Protein AF-A0A820CYD2-F1 (afdb_monomer_lite)

Sequence (304 aa):
MTSHSLPDQYTGMTGTARAFQLLNSAGCWSDQLFDVLSLNILSQITAISPKATYYPEDLTCMVTIKWNLNSLPYSMQRFGYYLTAKKLIDLFLIIRGLLSSEVLLVALKKRYRVNYGINPNSYFNRLMAVPFRAKDIIADKTEFGRPDVALVLTQLSYYYSGLNDSQLIQCFVRLSKTESNPASTYEQWIPAEEQDGVPLSIKQWKGVNLKDYQQQTQDIFSTLRYNMLVVNYFLNHFVFPREAKQFPHKLVSSALDLSSSLRSKITTGFSGTNDTQLLFPVHIQQYDLLELQKTDAIVVNNFL

Radius of gyration: 27.73 Å; chains: 1; bounding box: 56×81×65 Å

Secondary structure (DSSP, 8-state):
----SSPPTTT---HHHHHHHHHTSGGG--SSPPPHHHHHHHHHHHHHSPEEEEESTT-TTEEEEE--TTTS-GGG--HHHHHHHHHHHHHHHHHHHHHHT-HHHHHHHSPBTTTEE----TT----S-EEEEETTEE-TT---SSHHHHHHHHHHHHHHH---HHHHHHHHHHHHHH-S-HHHHHHHHS-GGGGGGS-GGGSSGGG--TT-HHIIIIIIHHHHTT-HHHHHHHIIIIIHHHHSPPPSS-----HHHHH-TT-SS------S-GGGGGGS-TT------GGGHHHHHHHHHT--

Structure (mmCIF, N/CA/C/O backbone):
data_AF-A0A820CYD2-F1
#
_entry.id   AF-A0A820CYD2-F1
#
loop_
_atom_site.group_PDB
_atom_site.id
_atom_site.type_symbol
_atom_site.label_atom_id
_atom_site.label_alt_id
_atom_site.label_comp_id
_atom_site.label_asym_id
_atom_site.label_entity_id
_atom_site.label_seq_id
_ato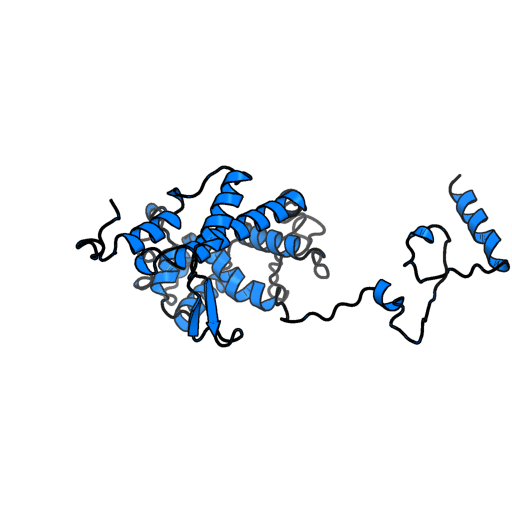m_site.pdbx_PDB_ins_code
_atom_site.Cartn_x
_atom_site.Cartn_y
_atom_site.Cartn_z
_atom_site.occupancy
_atom_site.B_iso_or_equiv
_atom_site.auth_seq_id
_atom_site.auth_comp_id
_atom_site.auth_asym_id
_atom_site.auth_atom_id
_atom_site.pdbx_PDB_model_num
ATOM 1 N N . MET A 1 1 ? -1.443 34.510 -3.935 1.00 48.31 1 MET A N 1
ATOM 2 C CA . MET A 1 1 ? -1.810 34.277 -2.518 1.00 48.31 1 MET A CA 1
ATOM 3 C C . MET A 1 1 ? -0.774 33.472 -1.709 1.00 48.31 1 MET A C 1
ATOM 5 O O . MET A 1 1 ? -1.086 33.085 -0.596 1.00 48.31 1 MET A O 1
ATOM 9 N N . THR A 1 2 ? 0.471 33.255 -2.161 1.00 54.78 2 THR A N 1
ATOM 10 C CA . THR A 1 2 ? 1.461 32.456 -1.388 1.00 54.78 2 THR A CA 1
ATOM 11 C C . THR A 1 2 ? 2.905 32.974 -1.497 1.00 54.78 2 THR A C 1
ATOM 13 O O . THR A 1 2 ? 3.855 32.223 -1.308 1.00 54.78 2 THR A O 1
ATOM 16 N N . SER A 1 3 ? 3.110 34.258 -1.805 1.00 55.25 3 SER A N 1
ATOM 17 C CA . SER A 1 3 ? 4.453 34.831 -2.008 1.00 55.25 3 SER A CA 1
ATOM 18 C C . SER A 1 3 ? 5.072 35.462 -0.757 1.00 55.25 3 SER A C 1
ATOM 20 O O . SER A 1 3 ? 6.204 35.940 -0.826 1.00 55.25 3 SER A O 1
ATOM 22 N N . HIS A 1 4 ? 4.371 35.490 0.382 1.00 62.47 4 HIS A N 1
ATOM 23 C CA . HIS A 1 4 ? 4.893 36.161 1.569 1.00 62.47 4 HIS A CA 1
ATOM 24 C C . HIS A 1 4 ? 5.909 35.279 2.313 1.00 62.47 4 HIS A C 1
ATOM 26 O O . HIS A 1 4 ? 5.672 34.093 2.562 1.00 62.47 4 HIS A O 1
ATOM 32 N N . SER A 1 5 ? 7.069 35.863 2.620 1.00 68.38 5 SER A N 1
ATOM 33 C CA . SER A 1 5 ? 8.181 35.212 3.319 1.00 68.38 5 SER A CA 1
ATOM 34 C C . SER A 1 5 ? 7.902 34.997 4.805 1.00 68.38 5 SER A C 1
ATOM 36 O O . SER A 1 5 ? 8.464 34.077 5.397 1.00 68.38 5 SER A O 1
ATOM 38 N N . LEU A 1 6 ? 7.030 35.819 5.394 1.00 77.38 6 LEU A N 1
ATOM 39 C CA . LEU A 1 6 ? 6.612 35.690 6.783 1.00 77.38 6 LEU A CA 1
ATOM 40 C C . LEU A 1 6 ? 5.483 34.657 6.926 1.00 77.38 6 LEU A C 1
ATOM 42 O O . LEU A 1 6 ? 4.673 34.511 6.004 1.00 77.38 6 LEU A O 1
ATOM 46 N N . PRO A 1 7 ? 5.426 33.934 8.059 1.00 78.62 7 PRO A N 1
ATOM 47 C CA . PRO A 1 7 ? 4.287 33.092 8.388 1.00 78.62 7 PRO A CA 1
ATOM 48 C C . PRO A 1 7 ? 2.997 33.911 8.432 1.00 78.62 7 PRO A C 1
ATOM 50 O O . PRO A 1 7 ? 2.955 34.984 9.034 1.00 78.62 7 PRO A O 1
ATOM 53 N N . ASP A 1 8 ? 1.950 33.396 7.802 1.00 81.06 8 ASP A N 1
ATOM 54 C CA . ASP A 1 8 ? 0.608 33.951 7.913 1.00 81.06 8 ASP A CA 1
ATOM 55 C C . ASP A 1 8 ? 0.113 33.869 9.371 1.00 81.06 8 ASP A C 1
ATOM 57 O O . ASP A 1 8 ? 0.322 32.862 10.049 1.00 81.06 8 ASP A O 1
ATOM 61 N N . GLN A 1 9 ? -0.527 34.935 9.863 1.00 81.81 9 GLN A N 1
ATOM 62 C CA . GLN A 1 9 ? -0.886 35.071 11.282 1.00 81.81 9 GLN A CA 1
ATOM 63 C C . GLN A 1 9 ? -1.933 34.052 11.749 1.00 81.81 9 GLN A C 1
ATOM 65 O O . GLN A 1 9 ? -1.964 33.717 12.930 1.00 81.81 9 GLN A O 1
ATOM 70 N N . TYR A 1 10 ? -2.775 33.554 10.842 1.00 79.88 10 TYR A N 1
ATOM 71 C CA . TYR A 1 10 ? -3.865 32.640 11.180 1.00 79.88 10 TYR A CA 1
ATOM 72 C C . TYR A 1 10 ? -3.464 31.174 11.028 1.00 79.88 10 TYR A C 1
ATOM 74 O O . TYR A 1 10 ? -3.878 30.330 11.818 1.00 79.88 10 TYR A O 1
ATOM 82 N N . THR A 1 11 ? -2.655 30.860 10.017 1.00 77.69 11 THR A N 1
ATOM 83 C CA . THR A 1 11 ? -2.233 29.485 9.712 1.00 77.69 11 THR A CA 1
ATOM 84 C C . THR A 1 11 ? -0.862 29.132 10.282 1.00 77.69 11 THR A C 1
ATOM 86 O O . THR A 1 11 ? -0.524 27.954 10.367 1.00 77.69 11 THR A O 1
ATOM 89 N N . GLY A 1 12 ? -0.039 30.123 10.640 1.00 80.25 12 GLY A N 1
ATOM 90 C CA . GLY A 1 12 ? 1.349 29.922 11.067 1.00 80.25 12 GLY A CA 1
ATOM 91 C C . GLY A 1 12 ? 2.271 29.404 9.956 1.00 80.25 12 GLY A C 1
ATOM 92 O O . GLY A 1 12 ? 3.418 29.042 10.220 1.00 80.25 12 GLY A O 1
ATOM 93 N N . MET A 1 13 ? 1.798 29.351 8.708 1.00 77.06 13 MET A N 1
ATOM 94 C CA . MET A 1 13 ? 2.538 28.798 7.576 1.00 77.06 13 MET A CA 1
ATOM 95 C C . MET A 1 13 ? 3.149 29.908 6.726 1.00 77.06 13 MET A C 1
ATOM 97 O O . MET A 1 13 ? 2.505 30.910 6.427 1.00 77.06 13 MET A O 1
ATOM 101 N N . THR A 1 14 ? 4.385 29.713 6.266 1.00 83.38 14 THR A N 1
ATOM 102 C CA . THR A 1 14 ? 4.966 30.584 5.234 1.00 83.38 14 THR A CA 1
ATOM 103 C C . THR A 1 14 ? 4.310 30.317 3.881 1.00 83.38 14 THR A C 1
ATOM 105 O O . THR A 1 14 ? 3.792 29.223 3.628 1.00 83.38 14 THR A O 1
ATOM 108 N N . GLY A 1 15 ? 4.411 31.272 2.954 1.00 79.19 15 GLY A N 1
ATOM 109 C CA . GLY A 1 15 ? 3.923 31.082 1.588 1.00 79.19 15 GLY A CA 1
ATOM 110 C C . GLY A 1 15 ? 4.520 29.848 0.895 1.00 79.19 15 GLY A C 1
ATOM 111 O O . GLY A 1 15 ? 3.817 29.117 0.199 1.00 79.19 15 GLY A O 1
ATOM 112 N N . THR A 1 16 ? 5.793 29.539 1.174 1.00 79.06 16 THR A N 1
ATOM 113 C CA . THR A 1 16 ? 6.457 28.320 0.679 1.00 79.06 16 THR A CA 1
ATOM 114 C C . THR A 1 16 ? 5.870 27.050 1.298 1.00 79.06 16 THR A C 1
ATOM 116 O O . THR A 1 16 ? 5.598 26.094 0.575 1.00 79.06 16 THR A O 1
ATOM 119 N N . ALA A 1 17 ? 5.646 27.027 2.616 1.00 76.94 17 ALA A N 1
ATOM 120 C CA . ALA A 1 17 ? 5.042 25.873 3.284 1.00 76.94 17 ALA A CA 1
ATOM 121 C C . ALA A 1 17 ? 3.629 25.601 2.746 1.00 76.94 17 ALA A C 1
ATOM 123 O O . ALA A 1 17 ? 3.292 24.460 2.432 1.00 76.94 17 ALA A O 1
ATOM 124 N N . ARG A 1 18 ? 2.831 26.660 2.554 1.00 81.62 18 ARG A N 1
ATOM 125 C CA . ARG A 1 18 ? 1.490 26.550 1.974 1.00 81.62 18 ARG A CA 1
ATOM 126 C C . ARG A 1 18 ? 1.526 26.075 0.520 1.00 81.62 18 ARG A C 1
ATOM 128 O O . ARG A 1 18 ? 0.703 25.249 0.140 1.00 81.62 18 ARG A O 1
ATOM 135 N N . ALA A 1 19 ? 2.489 26.537 -0.279 1.00 83.19 19 ALA A N 1
ATOM 136 C CA . ALA A 1 19 ? 2.665 26.071 -1.654 1.00 83.19 19 ALA A CA 1
ATOM 137 C C . ALA A 1 19 ? 2.968 24.565 -1.718 1.00 83.19 19 ALA A C 1
ATOM 139 O O . ALA A 1 19 ? 2.331 23.853 -2.488 1.00 83.19 19 ALA A O 1
ATOM 140 N N . PHE A 1 20 ? 3.873 24.053 -0.876 1.00 83.19 20 PHE A N 1
ATOM 141 C CA . PHE A 1 20 ? 4.140 22.611 -0.817 1.00 83.19 20 PHE A CA 1
ATOM 142 C C . PHE A 1 20 ? 2.951 21.807 -0.293 1.00 83.19 20 PHE A C 1
ATOM 144 O O . PHE A 1 20 ? 2.715 20.703 -0.776 1.00 83.19 20 PHE A O 1
ATOM 151 N N . GLN A 1 21 ? 2.186 22.339 0.659 1.00 81.12 21 GLN A N 1
ATOM 152 C CA . GLN A 1 21 ? 0.959 21.687 1.113 1.00 81.12 21 GLN A CA 1
ATOM 153 C C . GLN A 1 21 ? -0.051 21.538 -0.033 1.00 81.12 21 GLN A C 1
ATOM 155 O O . GLN A 1 21 ? -0.597 20.458 -0.220 1.00 81.12 21 GLN A O 1
ATOM 160 N N . LEU A 1 22 ? -0.253 22.596 -0.825 1.00 82.12 22 LEU A N 1
ATOM 161 C CA . LEU A 1 22 ? -1.143 22.572 -1.988 1.00 82.12 22 LEU A CA 1
ATOM 162 C C . LEU A 1 22 ? -0.632 21.620 -3.076 1.00 82.12 22 LEU A C 1
ATOM 164 O O . LEU A 1 22 ? -1.396 20.789 -3.550 1.00 82.12 22 LEU A O 1
ATOM 168 N N . LEU A 1 23 ? 0.661 21.666 -3.411 1.00 82.19 23 LEU A N 1
ATOM 169 C CA . LEU A 1 23 ? 1.260 20.772 -4.412 1.00 82.19 23 LEU A CA 1
ATOM 170 C C . LEU A 1 23 ? 1.130 19.286 -4.051 1.00 82.19 23 LEU A C 1
ATOM 172 O O . LEU A 1 23 ? 1.049 18.449 -4.942 1.00 82.19 23 LEU A O 1
ATOM 176 N N . ASN A 1 24 ? 1.124 18.953 -2.759 1.00 77.38 24 ASN A N 1
ATOM 177 C CA . ASN A 1 24 ? 0.914 17.581 -2.292 1.00 77.38 24 ASN A CA 1
ATOM 178 C C . ASN A 1 24 ? -0.568 17.252 -2.039 1.00 77.38 24 ASN A C 1
ATOM 180 O O . ASN A 1 24 ? -0.871 16.123 -1.663 1.00 77.38 24 ASN A O 1
ATOM 184 N N . SER A 1 25 ? -1.484 18.206 -2.222 1.00 81.25 25 SER A N 1
ATOM 185 C CA . SER A 1 25 ? -2.920 17.978 -2.060 1.00 81.25 25 SER A CA 1
ATOM 186 C C . SER A 1 25 ? -3.524 17.321 -3.299 1.00 81.25 25 SER A C 1
ATOM 188 O O . SER A 1 25 ? -3.035 17.516 -4.415 1.00 81.25 25 SER A O 1
ATOM 190 N N . ALA A 1 26 ? -4.631 16.600 -3.110 1.00 73.19 26 ALA A N 1
ATOM 191 C CA . ALA A 1 26 ? -5.358 15.948 -4.198 1.00 73.19 26 ALA A CA 1
ATOM 192 C C . ALA A 1 26 ? -5.831 16.937 -5.282 1.00 73.19 26 ALA A C 1
ATOM 194 O O . ALA A 1 26 ? -5.888 16.580 -6.451 1.00 73.19 26 ALA A O 1
ATOM 195 N N . GLY A 1 27 ? -6.083 18.206 -4.934 1.00 74.12 27 GLY A N 1
ATOM 196 C CA . GLY A 1 27 ? -6.530 19.229 -5.888 1.00 74.12 27 GLY A CA 1
ATOM 197 C C . GLY A 1 27 ? -5.492 19.634 -6.943 1.00 74.12 27 GLY A C 1
ATOM 198 O O . GLY A 1 27 ? -5.844 20.286 -7.921 1.00 74.12 27 GLY A O 1
ATOM 199 N N . CYS A 1 28 ? -4.218 19.270 -6.763 1.00 73.88 28 CYS A N 1
ATOM 200 C CA . CYS A 1 28 ? -3.173 19.473 -7.772 1.00 73.88 28 CYS A CA 1
ATOM 201 C C . CYS A 1 28 ? -2.903 18.223 -8.621 1.00 73.88 28 CYS A C 1
ATOM 203 O O . CYS A 1 28 ? -2.015 18.252 -9.474 1.00 73.88 28 CYS A O 1
ATOM 205 N N . TRP A 1 29 ? -3.617 17.124 -8.375 1.00 72.12 29 TRP A N 1
ATOM 206 C CA . TRP A 1 29 ? -3.435 15.887 -9.120 1.00 72.12 29 TRP A CA 1
ATOM 207 C C . TRP A 1 29 ? -4.297 15.933 -10.381 1.00 72.12 29 TRP A C 1
ATOM 209 O O . TRP A 1 29 ? -5.437 16.388 -10.357 1.00 72.12 29 TRP A O 1
ATOM 219 N N . SER A 1 30 ? -3.711 15.514 -11.500 1.00 69.94 30 SER A N 1
ATOM 220 C CA . SER A 1 30 ? -4.403 15.432 -12.783 1.00 69.94 30 SER A CA 1
ATOM 221 C C . SER A 1 30 ? -5.041 14.057 -12.933 1.00 69.94 30 SER A C 1
ATOM 223 O O . SER A 1 30 ? -4.385 13.047 -12.675 1.00 69.94 30 SER A O 1
ATOM 225 N N . ASP A 1 31 ? -6.270 14.017 -13.443 1.00 69.12 31 ASP A N 1
ATOM 226 C CA . ASP A 1 31 ? -6.942 12.773 -13.842 1.00 69.12 31 ASP A CA 1
ATOM 227 C C . ASP A 1 31 ? -6.381 12.195 -15.158 1.00 69.12 31 ASP A C 1
ATOM 229 O O . ASP A 1 31 ? -6.760 11.104 -15.588 1.00 69.12 31 ASP A O 1
ATOM 233 N N . GLN A 1 32 ? -5.475 12.921 -15.823 1.00 71.81 32 GLN A N 1
ATOM 234 C CA . GLN A 1 32 ? -4.841 12.512 -17.075 1.00 71.81 32 GLN A CA 1
ATOM 235 C C . GLN A 1 32 ? -3.400 12.043 -16.862 1.00 71.81 32 GLN A C 1
ATOM 237 O O . GLN A 1 32 ? -2.646 12.604 -16.065 1.00 71.81 32 GLN A O 1
ATOM 242 N N . LEU A 1 33 ? -3.000 11.035 -17.642 1.00 69.75 33 LEU A N 1
ATOM 243 C CA . LEU A 1 33 ? -1.617 10.561 -17.702 1.00 69.75 33 LEU A CA 1
ATOM 244 C C . LEU A 1 33 ? -0.679 11.690 -18.151 1.00 69.75 33 LEU A C 1
ATOM 246 O O . LEU A 1 33 ? -1.009 12.447 -19.063 1.00 69.75 33 LEU A O 1
ATOM 250 N N . PHE A 1 34 ? 0.512 11.766 -17.550 1.00 80.56 34 PHE A N 1
ATOM 251 C CA . PHE A 1 34 ? 1.527 12.728 -17.971 1.00 80.56 34 PHE A CA 1
ATOM 252 C C . PHE A 1 34 ? 1.981 12.449 -19.404 1.00 80.56 34 PHE A C 1
ATOM 254 O O . PHE A 1 34 ? 2.417 11.344 -19.738 1.00 80.56 34 PHE A O 1
ATOM 261 N N . ASP A 1 35 ? 1.906 13.477 -20.240 1.00 85.00 35 ASP A N 1
ATOM 262 C CA . ASP A 1 35 ? 2.448 13.457 -21.586 1.00 85.00 35 ASP A CA 1
ATOM 263 C C . ASP A 1 35 ? 3.974 13.660 -21.577 1.00 85.00 35 ASP A C 1
ATOM 265 O O . ASP A 1 35 ? 4.604 13.941 -20.550 1.00 85.00 35 ASP A O 1
ATOM 269 N N . VAL A 1 36 ? 4.594 13.505 -22.749 1.00 87.06 36 VAL A N 1
ATOM 270 C CA . VAL A 1 36 ? 6.050 13.650 -22.905 1.00 87.06 36 VAL A CA 1
ATOM 271 C C . VAL A 1 36 ? 6.518 15.040 -22.463 1.00 87.06 36 VAL A C 1
ATOM 273 O O . VAL A 1 36 ? 7.586 15.160 -21.861 1.00 87.06 36 VAL A O 1
ATOM 276 N N . LEU A 1 37 ? 5.717 16.080 -22.716 1.00 90.94 37 LEU A N 1
ATOM 277 C CA . LEU A 1 37 ? 6.025 17.439 -22.287 1.00 90.94 37 LEU A CA 1
ATOM 278 C C . LEU A 1 37 ? 6.040 17.548 -20.759 1.00 90.94 37 LEU A C 1
ATOM 280 O O . LEU A 1 37 ? 7.022 18.040 -20.207 1.00 90.94 37 LEU A O 1
ATOM 284 N N . SER A 1 38 ? 5.013 17.042 -20.073 1.00 88.56 38 SER A N 1
ATOM 285 C CA . SER A 1 38 ? 4.943 17.055 -18.607 1.00 88.56 38 SER A CA 1
ATOM 286 C C . SER A 1 38 ? 6.122 16.321 -17.972 1.00 88.56 38 SER A C 1
ATOM 288 O O . SER A 1 38 ? 6.748 16.834 -17.043 1.00 88.56 38 SER A O 1
ATOM 290 N N . LEU A 1 39 ? 6.488 15.151 -18.504 1.00 87.31 39 LEU A N 1
ATOM 291 C CA . LEU A 1 39 ? 7.650 14.396 -18.025 1.00 87.31 39 LEU A CA 1
ATOM 292 C C . LEU A 1 39 ? 8.966 15.147 -18.261 1.00 87.31 39 LEU A C 1
ATOM 294 O O . LEU A 1 39 ? 9.850 15.116 -17.401 1.00 87.31 39 LEU A O 1
ATOM 298 N N . ASN A 1 40 ? 9.100 15.850 -19.389 1.00 91.38 40 ASN A N 1
ATOM 299 C CA . ASN A 1 40 ? 10.264 16.688 -19.672 1.00 91.38 40 ASN A CA 1
ATOM 300 C C . ASN A 1 40 ? 10.336 17.870 -18.692 1.00 91.38 40 ASN A C 1
ATOM 302 O O . ASN A 1 40 ? 11.380 18.097 -18.088 1.00 91.38 40 ASN A O 1
ATOM 306 N N . ILE A 1 41 ? 9.216 18.551 -18.440 1.00 90.75 41 ILE A N 1
ATOM 307 C CA . ILE A 1 41 ? 9.133 19.637 -17.454 1.00 90.75 41 ILE A CA 1
ATOM 308 C C . ILE A 1 41 ? 9.513 19.133 -16.058 1.00 90.75 41 ILE A C 1
ATOM 310 O O . ILE A 1 41 ? 10.360 19.738 -15.402 1.00 90.75 41 ILE A O 1
ATOM 314 N N . LEU A 1 42 ? 8.956 18.004 -15.608 1.00 90.38 42 LEU A N 1
ATOM 315 C CA . LEU A 1 42 ? 9.316 17.407 -14.318 1.00 90.38 42 LEU A CA 1
ATOM 316 C C . LEU A 1 42 ? 10.807 17.056 -14.266 1.00 90.38 42 LEU A C 1
ATOM 318 O O . LEU A 1 42 ? 11.476 17.357 -13.279 1.00 90.38 42 LEU A O 1
ATOM 322 N N . SER A 1 43 ? 11.357 16.502 -15.348 1.00 90.12 43 SER A N 1
ATOM 323 C CA . SER A 1 43 ? 12.785 16.191 -15.455 1.00 90.12 43 SER A CA 1
ATOM 324 C C . SER A 1 43 ? 13.649 17.454 -15.363 1.00 90.12 43 SER A C 1
ATOM 326 O O . SER A 1 43 ? 14.618 17.481 -14.604 1.00 90.12 43 SER A O 1
ATOM 328 N N . GLN A 1 44 ? 13.266 18.540 -16.037 1.00 90.25 44 GLN A N 1
ATOM 329 C CA . GLN A 1 44 ? 13.948 19.833 -15.937 1.00 90.25 44 GLN A CA 1
ATOM 330 C C . GLN A 1 44 ? 13.876 20.402 -14.515 1.00 90.25 44 GLN A C 1
ATOM 332 O O . GLN A 1 44 ? 14.905 20.810 -13.975 1.00 90.25 44 GLN A O 1
ATOM 337 N N . ILE A 1 45 ? 12.706 20.344 -13.864 1.00 89.38 45 ILE A N 1
ATOM 338 C CA . ILE A 1 45 ? 12.526 20.757 -12.463 1.00 89.38 45 ILE A CA 1
ATOM 339 C C . ILE A 1 45 ? 13.453 19.954 -11.544 1.00 89.38 45 ILE A C 1
ATOM 341 O O . ILE A 1 45 ? 14.119 20.539 -10.686 1.00 89.38 45 ILE A O 1
ATOM 345 N N . THR A 1 46 ? 13.558 18.633 -11.728 1.00 88.69 46 THR A N 1
ATOM 346 C CA . THR A 1 46 ? 14.483 17.809 -10.929 1.00 88.69 46 THR A CA 1
ATOM 347 C C . THR A 1 46 ? 15.954 18.149 -11.178 1.00 88.69 46 THR A C 1
ATOM 349 O O . THR A 1 46 ? 16.759 18.022 -10.257 1.00 88.69 46 THR A O 1
ATOM 352 N N . ALA A 1 47 ? 16.317 18.594 -12.386 1.00 88.38 47 ALA A N 1
ATOM 353 C CA . ALA A 1 47 ? 17.693 18.932 -12.748 1.00 88.38 47 ALA A CA 1
ATOM 354 C C . ALA A 1 47 ? 18.157 20.273 -12.150 1.00 88.38 47 ALA A C 1
ATOM 356 O O . ALA A 1 47 ? 19.307 20.390 -11.718 1.00 88.38 47 ALA A O 1
ATOM 357 N N . ILE A 1 48 ? 17.269 21.272 -12.095 1.00 88.94 48 ILE A N 1
ATOM 358 C CA . ILE A 1 48 ? 17.569 22.598 -11.522 1.00 88.94 48 ILE A CA 1
ATOM 359 C C . ILE A 1 48 ? 17.406 22.646 -9.996 1.00 88.94 48 ILE A C 1
ATOM 361 O O . ILE A 1 48 ? 17.938 23.542 -9.345 1.00 88.94 48 ILE A O 1
ATOM 365 N N . SER A 1 49 ? 16.672 21.695 -9.412 1.00 89.88 49 SER A N 1
ATOM 366 C CA . SER A 1 49 ? 16.429 21.645 -7.968 1.00 89.88 49 SER A CA 1
ATOM 367 C C . SER A 1 49 ? 17.609 21.019 -7.207 1.00 89.88 49 SER A C 1
ATOM 369 O O . SER A 1 49 ? 18.207 20.052 -7.688 1.00 89.88 49 SER A O 1
ATOM 371 N N . PRO A 1 50 ? 17.926 21.496 -5.987 1.00 89.81 50 PRO A N 1
ATOM 372 C CA . PRO A 1 50 ? 18.908 20.849 -5.127 1.00 89.81 50 PRO A CA 1
ATOM 373 C C . PRO A 1 50 ? 18.529 19.405 -4.822 1.00 89.81 50 PRO A C 1
ATOM 375 O O . PRO A 1 50 ? 17.361 19.100 -4.564 1.00 89.81 50 PRO A O 1
ATOM 378 N N . LYS A 1 51 ? 19.531 18.529 -4.766 1.00 87.31 51 LYS A N 1
ATOM 379 C CA . LYS A 1 51 ? 19.340 17.117 -4.425 1.00 87.31 51 LYS A CA 1
ATOM 380 C C . LYS A 1 51 ? 19.613 16.906 -2.943 1.00 87.31 51 LYS A C 1
ATOM 382 O O . LYS A 1 51 ? 20.671 17.299 -2.458 1.00 87.31 51 LYS A O 1
ATOM 387 N N . ALA A 1 52 ? 18.667 16.287 -2.245 1.00 83.25 52 ALA A N 1
ATOM 388 C CA . ALA A 1 52 ? 18.844 15.855 -0.865 1.00 83.25 52 ALA A CA 1
ATOM 389 C C . ALA A 1 52 ? 19.269 14.380 -0.841 1.00 83.25 52 ALA A C 1
ATOM 391 O O . ALA A 1 52 ? 18.580 13.531 -1.411 1.00 83.25 52 ALA A O 1
ATOM 392 N N . THR A 1 53 ? 20.394 14.093 -0.196 1.00 83.12 53 THR A N 1
ATOM 393 C CA . THR A 1 53 ? 20.901 12.740 0.081 1.00 83.12 53 THR A CA 1
ATOM 394 C C . THR A 1 53 ? 21.149 12.588 1.578 1.00 83.12 53 THR A C 1
ATOM 396 O O . THR A 1 53 ? 21.264 13.589 2.284 1.00 83.12 53 THR A O 1
ATOM 399 N N . TYR A 1 54 ? 21.218 11.357 2.078 1.00 81.62 54 TYR A N 1
ATOM 400 C CA . TYR A 1 54 ? 21.587 11.095 3.470 1.00 81.62 54 TYR A CA 1
ATOM 401 C C . TYR A 1 54 ? 23.087 10.807 3.595 1.00 81.62 54 TYR A C 1
ATOM 403 O O . TYR A 1 54 ? 23.696 10.313 2.647 1.00 81.62 54 TYR A O 1
ATOM 411 N N . TYR A 1 55 ? 23.677 11.144 4.744 1.00 72.94 55 TYR A N 1
ATOM 412 C CA . TYR A 1 55 ? 25.055 10.807 5.092 1.00 72.94 55 TYR A CA 1
ATOM 413 C C . TYR A 1 55 ? 25.133 10.146 6.482 1.00 72.94 55 TYR A C 1
ATOM 415 O O . TYR A 1 55 ? 24.597 10.715 7.438 1.00 72.94 55 TYR A O 1
ATOM 423 N N . PRO A 1 56 ? 25.891 9.041 6.629 1.00 79.88 56 PRO A N 1
ATOM 424 C CA . PRO A 1 56 ? 26.352 8.175 5.536 1.00 79.88 56 PRO A CA 1
ATOM 425 C C . PRO A 1 56 ? 25.144 7.585 4.785 1.00 79.88 56 PRO A C 1
ATOM 427 O O . PRO A 1 56 ? 24.049 7.560 5.333 1.00 79.88 56 PRO A O 1
ATOM 430 N N . GLU A 1 57 ? 25.303 7.160 3.528 1.00 72.38 57 GLU A N 1
ATOM 431 C CA . GLU A 1 57 ? 24.158 6.772 2.671 1.00 72.38 57 GLU A CA 1
ATOM 432 C C . GLU A 1 57 ? 23.259 5.695 3.308 1.00 72.38 57 GLU A C 1
ATOM 434 O O . GLU A 1 57 ? 22.041 5.713 3.124 1.00 72.38 57 GLU A O 1
ATOM 439 N N . ASP A 1 58 ? 23.852 4.830 4.132 1.00 75.00 58 ASP A N 1
ATOM 440 C CA . ASP A 1 58 ? 23.188 3.719 4.816 1.00 75.00 58 ASP A CA 1
ATOM 441 C C . ASP A 1 58 ? 22.437 4.136 6.095 1.00 75.00 58 ASP A C 1
ATOM 443 O O . ASP A 1 58 ? 21.663 3.354 6.650 1.00 75.00 58 ASP A O 1
ATOM 447 N N . LEU A 1 59 ? 22.664 5.358 6.591 1.00 67.94 59 LEU A N 1
ATOM 448 C CA . LEU A 1 59 ? 22.063 5.883 7.815 1.00 67.94 59 LEU A CA 1
ATOM 449 C C . LEU A 1 59 ? 21.348 7.204 7.520 1.00 67.94 59 LEU A C 1
ATOM 451 O O . LEU A 1 59 ? 21.950 8.223 7.196 1.00 67.94 59 LEU A O 1
ATOM 455 N N . THR A 1 60 ? 20.033 7.232 7.725 1.00 74.06 60 THR A N 1
ATOM 456 C CA . THR A 1 60 ? 19.197 8.428 7.529 1.00 74.06 60 THR A CA 1
ATOM 457 C C . THR A 1 60 ? 19.355 9.466 8.653 1.00 74.06 60 THR A C 1
ATOM 459 O O . THR A 1 60 ? 18.384 10.113 9.042 1.00 74.06 60 THR A O 1
ATOM 462 N N . CYS A 1 61 ? 20.549 9.599 9.236 1.00 75.38 61 CYS A N 1
ATOM 463 C CA . CYS A 1 61 ? 20.795 10.429 10.416 1.00 75.38 61 CYS A CA 1
ATOM 464 C C . CYS A 1 61 ? 21.160 11.883 10.081 1.00 75.38 61 CYS A C 1
ATOM 466 O O . CYS A 1 61 ? 20.926 12.762 10.909 1.00 75.38 61 CYS A O 1
ATOM 468 N N . MET A 1 62 ? 21.669 12.167 8.877 1.00 82.31 62 MET A N 1
ATOM 469 C CA . MET A 1 62 ? 21.991 13.529 8.438 1.00 82.31 62 MET A CA 1
ATOM 470 C C . MET A 1 62 ? 21.619 13.746 6.971 1.00 82.31 62 MET A C 1
ATOM 472 O O . MET A 1 62 ? 21.939 12.917 6.127 1.00 82.31 62 MET A O 1
ATOM 476 N N . VAL A 1 63 ? 20.964 14.869 6.652 1.00 83.31 63 VAL A N 1
ATOM 477 C CA . VAL A 1 63 ? 20.621 15.252 5.270 1.00 83.31 63 VAL A CA 1
ATOM 478 C C . VAL A 1 63 ? 21.687 16.189 4.712 1.00 83.31 63 VAL A C 1
ATOM 480 O O . VAL A 1 63 ? 21.943 17.257 5.264 1.00 83.31 63 VAL A O 1
ATOM 483 N N . THR A 1 64 ? 22.268 15.826 3.575 1.00 84.88 64 THR A N 1
ATOM 484 C CA . THR A 1 64 ? 23.157 16.671 2.779 1.00 84.88 64 THR A CA 1
ATOM 485 C C . THR A 1 64 ? 22.401 17.205 1.568 1.00 84.88 64 THR A C 1
ATOM 487 O O . THR A 1 64 ? 21.860 16.444 0.768 1.00 84.88 64 THR A O 1
ATOM 490 N N . ILE A 1 65 ? 22.360 18.531 1.419 1.00 86.50 65 ILE A N 1
ATOM 491 C CA . ILE A 1 65 ? 21.729 19.191 0.272 1.00 86.50 65 ILE A CA 1
ATOM 492 C C . ILE A 1 65 ? 22.820 19.641 -0.694 1.00 86.50 65 ILE A C 1
ATOM 494 O O . ILE A 1 65 ? 23.613 20.532 -0.384 1.00 86.50 65 ILE A O 1
ATOM 498 N N . LYS A 1 66 ? 22.837 19.047 -1.886 1.00 87.19 66 LYS A N 1
ATOM 499 C CA . LYS A 1 66 ? 23.722 19.445 -2.980 1.00 87.19 66 LYS A CA 1
ATOM 500 C C . LYS A 1 66 ? 23.016 20.473 -3.861 1.00 87.19 66 LYS A C 1
ATOM 502 O O . LYS A 1 66 ? 22.108 20.131 -4.621 1.00 87.19 66 LYS A O 1
ATOM 507 N N . TRP A 1 67 ? 23.441 21.727 -3.740 1.00 85.56 67 TRP A N 1
ATOM 508 C CA . TRP A 1 67 ? 22.934 22.857 -4.521 1.00 85.56 67 TRP A CA 1
ATOM 509 C C . TRP A 1 67 ? 23.443 22.812 -5.960 1.00 85.56 67 TRP A C 1
ATOM 511 O O . TRP A 1 67 ? 24.573 22.391 -6.218 1.00 85.56 67 TRP A O 1
ATOM 521 N N . ASN A 1 68 ? 22.614 23.260 -6.902 1.00 83.75 68 ASN A N 1
ATOM 522 C CA . ASN A 1 68 ? 23.021 23.399 -8.291 1.00 83.75 68 ASN A CA 1
ATOM 523 C C . ASN A 1 68 ? 23.666 24.780 -8.480 1.00 83.75 68 ASN A C 1
ATOM 525 O O . ASN A 1 68 ? 22.978 25.798 -8.475 1.00 83.75 68 ASN A O 1
ATOM 529 N N . LEU A 1 69 ? 24.991 24.818 -8.618 1.00 80.25 69 LEU A N 1
ATOM 530 C CA . LEU A 1 69 ? 25.755 26.069 -8.701 1.00 80.25 69 LEU A CA 1
ATOM 531 C C . LEU A 1 69 ? 25.641 26.772 -10.065 1.00 80.25 69 LEU A C 1
ATOM 533 O O . LEU A 1 69 ? 25.985 27.943 -10.170 1.00 80.25 69 LEU A O 1
ATOM 537 N N . ASN A 1 70 ? 25.144 26.081 -11.095 1.00 78.94 70 ASN A N 1
ATOM 538 C CA . ASN A 1 70 ? 25.244 26.528 -12.488 1.00 78.94 70 ASN A CA 1
ATOM 539 C C . ASN A 1 70 ? 23.926 27.067 -13.066 1.00 78.94 70 ASN A C 1
ATOM 541 O O . ASN A 1 70 ? 23.885 27.412 -14.242 1.00 78.94 70 ASN A O 1
ATOM 545 N N . SER A 1 71 ? 22.839 27.088 -12.289 1.00 71.38 71 SER A N 1
ATOM 546 C CA . SER A 1 71 ? 21.492 27.377 -12.814 1.00 71.38 71 SER A CA 1
ATOM 547 C C . SER A 1 71 ? 20.798 28.551 -12.130 1.00 71.38 71 SER A C 1
ATOM 549 O O . SER A 1 71 ? 20.362 29.473 -12.813 1.00 71.38 71 SER A O 1
ATOM 551 N N . LEU A 1 72 ? 20.671 28.532 -10.799 1.00 80.19 72 LEU A N 1
ATOM 552 C CA . LEU A 1 72 ? 19.838 29.482 -10.054 1.00 80.19 72 LEU A CA 1
ATOM 553 C C . LEU A 1 72 ? 20.508 29.945 -8.750 1.00 80.19 72 LEU A C 1
ATOM 555 O O . LEU A 1 72 ? 21.255 29.180 -8.143 1.00 80.19 72 LEU A O 1
ATOM 559 N N . PRO A 1 73 ? 20.194 31.147 -8.236 1.00 83.44 73 PRO A N 1
ATOM 560 C CA . PRO A 1 73 ? 20.596 31.553 -6.891 1.00 83.44 73 PRO A CA 1
ATOM 561 C C . PRO A 1 73 ? 20.022 30.634 -5.802 1.00 83.44 73 PRO A C 1
ATOM 563 O O . PRO A 1 73 ? 18.906 30.123 -5.924 1.00 83.44 73 PRO A O 1
ATOM 566 N N . TYR A 1 74 ? 20.745 30.493 -4.686 1.00 78.31 74 TYR A N 1
ATOM 567 C CA . TYR A 1 74 ? 20.329 29.692 -3.523 1.00 78.31 74 TYR A CA 1
ATOM 568 C C . TYR A 1 74 ? 18.908 30.032 -3.042 1.00 78.31 74 TYR A C 1
ATOM 570 O O . TYR A 1 74 ? 18.107 29.152 -2.732 1.00 78.31 74 TYR A O 1
ATOM 578 N N . SER A 1 75 ? 18.563 31.322 -3.025 1.00 78.44 75 SER A N 1
ATOM 579 C CA . SER A 1 75 ? 17.267 31.818 -2.554 1.00 78.44 75 SER A CA 1
ATOM 580 C C . SER A 1 75 ? 16.078 31.285 -3.357 1.00 78.44 75 SER A C 1
ATOM 582 O O . SER A 1 75 ? 14.990 31.159 -2.789 1.00 78.44 75 SER A O 1
ATOM 584 N N . MET A 1 76 ? 16.286 30.922 -4.626 1.00 77.62 76 MET A N 1
ATOM 585 C CA . MET A 1 76 ? 15.261 30.412 -5.546 1.00 77.62 76 MET A CA 1
ATOM 586 C C . MET A 1 76 ? 15.231 28.880 -5.612 1.00 77.62 76 MET A C 1
ATOM 588 O O . MET A 1 76 ? 14.278 28.293 -6.116 1.00 77.62 76 MET A O 1
ATOM 592 N N . GLN A 1 77 ? 16.254 28.222 -5.074 1.00 82.88 77 GLN A N 1
ATOM 593 C CA . GLN A 1 77 ? 16.370 26.774 -5.071 1.00 82.88 77 GLN A CA 1
ATOM 594 C C . GLN A 1 77 ? 15.677 26.163 -3.839 1.00 82.88 77 GLN A C 1
ATOM 596 O O . GLN A 1 77 ? 15.827 26.631 -2.706 1.00 82.88 77 GLN A O 1
ATOM 601 N N . ARG A 1 78 ? 14.897 25.095 -4.044 1.00 85.00 78 ARG A N 1
ATOM 602 C CA . ARG A 1 78 ? 14.236 24.336 -2.967 1.00 85.00 78 ARG A CA 1
ATOM 603 C C . ARG A 1 78 ? 14.326 22.842 -3.257 1.00 85.00 78 ARG A C 1
ATOM 605 O O . ARG A 1 78 ? 13.791 22.376 -4.257 1.00 85.00 78 ARG A O 1
ATOM 612 N N . PHE A 1 79 ? 14.946 22.079 -2.357 1.00 85.31 79 PHE A N 1
ATOM 613 C CA . PHE A 1 79 ? 15.065 20.623 -2.518 1.00 85.31 79 PHE A CA 1
ATOM 614 C C . PHE A 1 79 ? 13.702 19.902 -2.475 1.00 85.31 79 PHE A C 1
ATOM 616 O O . PHE A 1 79 ? 13.566 18.805 -3.008 1.00 85.31 79 PHE A O 1
ATOM 623 N N . GLY A 1 80 ? 12.670 20.522 -1.886 1.00 85.56 80 GLY A N 1
ATOM 624 C CA . GLY A 1 80 ? 11.309 19.979 -1.877 1.00 85.56 80 GLY A CA 1
ATOM 625 C C . GLY A 1 80 ? 10.750 19.735 -3.284 1.00 85.56 80 GLY A C 1
ATOM 626 O O . GLY A 1 80 ? 10.087 18.726 -3.497 1.00 85.56 80 GLY A O 1
ATOM 627 N N . TYR A 1 81 ? 11.082 20.583 -4.267 1.00 87.50 81 TYR A N 1
ATOM 628 C CA . TYR A 1 81 ? 10.648 20.383 -5.655 1.00 87.50 81 TYR A CA 1
ATOM 629 C C . TYR A 1 81 ? 11.275 19.139 -6.283 1.00 87.50 81 TYR A C 1
ATOM 631 O O . TYR A 1 81 ? 10.583 18.401 -6.980 1.00 87.50 81 TYR A O 1
ATOM 639 N N . TYR A 1 82 ? 12.548 18.858 -5.983 1.00 88.06 82 TYR A N 1
ATOM 640 C CA . TYR A 1 82 ? 13.197 17.614 -6.395 1.00 88.06 82 TYR A CA 1
ATOM 641 C C . TYR A 1 82 ? 12.455 16.395 -5.832 1.00 88.06 82 TYR A C 1
ATOM 643 O O . TYR A 1 82 ? 12.156 15.464 -6.577 1.00 88.06 82 TYR A O 1
ATOM 651 N N . LEU A 1 83 ? 12.109 16.417 -4.540 1.00 86.81 83 LEU A N 1
ATOM 652 C CA . LEU A 1 83 ? 11.386 15.316 -3.898 1.00 86.81 83 LEU A CA 1
ATOM 653 C C . LEU A 1 83 ? 9.987 15.119 -4.494 1.00 86.81 83 LEU A C 1
ATOM 655 O O . LEU A 1 83 ? 9.621 13.987 -4.799 1.00 86.81 83 LEU A O 1
ATOM 659 N N . THR A 1 84 ? 9.215 16.192 -4.681 1.00 87.19 84 THR A N 1
ATOM 660 C CA . THR A 1 84 ? 7.863 16.112 -5.256 1.00 87.19 84 THR A CA 1
ATOM 661 C C . THR A 1 84 ? 7.897 15.636 -6.707 1.00 87.19 84 THR A C 1
ATOM 663 O O . THR A 1 84 ? 7.186 14.696 -7.051 1.00 87.19 84 THR A O 1
ATOM 666 N N . ALA A 1 85 ? 8.756 16.215 -7.551 1.00 88.06 85 ALA A N 1
ATOM 667 C CA . ALA A 1 85 ? 8.849 15.824 -8.956 1.00 88.06 85 ALA A CA 1
ATOM 668 C C . ALA A 1 85 ? 9.335 14.376 -9.119 1.00 88.06 85 ALA A C 1
ATOM 670 O O . ALA A 1 85 ? 8.759 13.625 -9.902 1.00 88.06 85 ALA A O 1
ATOM 671 N N . LYS A 1 86 ? 10.328 13.946 -8.327 1.00 87.50 86 LYS A N 1
ATOM 672 C CA . LYS A 1 86 ? 10.788 12.553 -8.328 1.00 87.50 86 LYS A CA 1
ATOM 673 C C . LYS A 1 86 ? 9.674 11.588 -7.914 1.00 87.50 86 LYS A C 1
ATOM 675 O O . LYS A 1 86 ? 9.444 10.612 -8.615 1.00 87.50 86 LYS A O 1
ATOM 680 N N . LYS A 1 87 ? 8.933 11.895 -6.841 1.00 86.69 87 LYS A N 1
ATOM 681 C CA . LYS A 1 87 ? 7.777 11.088 -6.412 1.00 86.69 87 LYS A CA 1
ATOM 682 C C . LYS A 1 87 ? 6.724 10.943 -7.513 1.00 86.69 87 LYS A C 1
ATOM 684 O O . LYS A 1 87 ? 6.206 9.848 -7.696 1.00 86.69 87 LYS A O 1
ATOM 689 N N . LEU A 1 88 ? 6.414 12.019 -8.241 1.00 87.25 88 LEU A N 1
ATOM 690 C CA . LEU A 1 88 ? 5.447 11.983 -9.345 1.00 87.25 88 LEU A CA 1
ATOM 691 C C . LEU A 1 88 ? 5.935 11.118 -10.513 1.00 87.25 88 LEU A C 1
ATOM 693 O O . LEU A 1 88 ? 5.163 10.322 -11.044 1.00 87.25 88 LEU A O 1
ATOM 697 N N . ILE A 1 8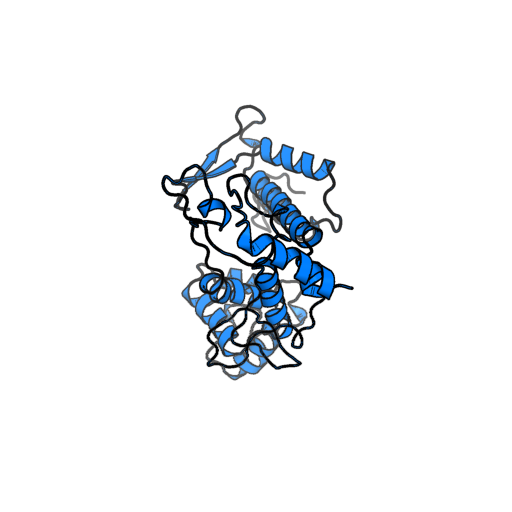9 ? 7.212 11.245 -10.886 1.00 86.75 89 ILE A N 1
AT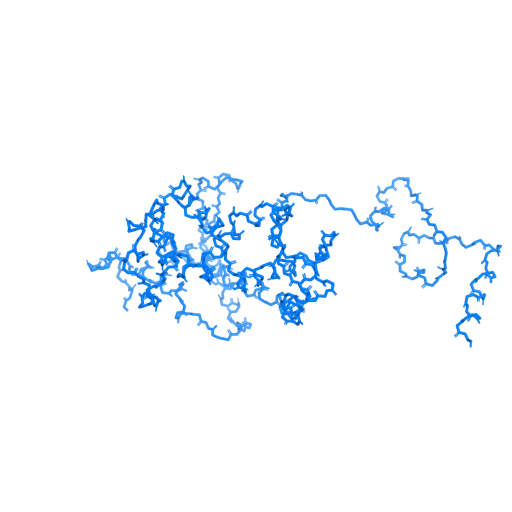OM 698 C CA . ILE A 1 89 ? 7.827 10.412 -11.928 1.00 86.75 89 ILE A CA 1
ATOM 699 C C . ILE A 1 89 ? 7.797 8.937 -11.508 1.00 86.75 89 ILE A C 1
ATOM 701 O O . ILE A 1 89 ? 7.340 8.097 -12.281 1.00 86.75 89 ILE A O 1
ATOM 705 N N . ASP A 1 90 ? 8.229 8.625 -10.284 1.00 87.75 90 ASP A N 1
ATOM 706 C CA . ASP A 1 90 ? 8.258 7.258 -9.759 1.00 87.75 90 ASP A CA 1
ATOM 707 C C . ASP A 1 90 ? 6.844 6.653 -9.728 1.00 87.75 90 ASP A C 1
ATOM 709 O O . ASP A 1 90 ? 6.634 5.550 -10.233 1.00 87.75 90 ASP A O 1
ATOM 713 N N . LEU A 1 91 ? 5.848 7.394 -9.222 1.00 86.94 91 LEU A N 1
ATOM 714 C CA . LEU A 1 91 ? 4.444 6.972 -9.212 1.00 86.94 91 LEU A CA 1
ATOM 715 C C . LEU A 1 91 ? 3.936 6.661 -10.625 1.00 86.94 91 LEU A C 1
ATOM 717 O O . LEU A 1 91 ? 3.312 5.624 -10.849 1.00 86.94 91 LEU A O 1
ATOM 721 N N . PHE A 1 92 ? 4.227 7.533 -11.589 1.00 84.31 92 PHE A N 1
ATOM 722 C CA . PHE A 1 92 ? 3.818 7.336 -12.974 1.00 84.31 92 PHE A CA 1
ATOM 723 C C . PHE A 1 92 ? 4.466 6.096 -13.597 1.00 84.31 92 PHE A C 1
ATOM 725 O O . PHE A 1 92 ? 3.787 5.310 -14.258 1.00 84.31 92 PHE A O 1
ATOM 732 N N . LEU A 1 93 ? 5.765 5.885 -13.369 1.00 85.50 93 LEU A N 1
ATOM 733 C CA . LEU A 1 93 ? 6.473 4.698 -13.848 1.00 85.50 93 LEU A CA 1
ATOM 734 C C . LEU A 1 93 ? 5.914 3.415 -13.225 1.00 85.50 93 LEU A C 1
ATOM 736 O O . LEU A 1 93 ? 5.757 2.421 -13.936 1.00 85.50 93 LEU A O 1
ATOM 740 N N . ILE A 1 94 ? 5.554 3.445 -11.939 1.00 88.81 94 ILE A N 1
ATOM 741 C CA . ILE A 1 94 ? 4.900 2.326 -11.251 1.00 88.81 94 ILE A CA 1
ATOM 742 C C . ILE A 1 94 ? 3.544 2.026 -11.894 1.00 88.81 94 ILE A C 1
ATOM 744 O O . ILE A 1 94 ? 3.299 0.886 -12.287 1.00 88.81 94 ILE A O 1
ATOM 748 N N . ILE A 1 95 ? 2.678 3.031 -12.062 1.00 86.19 95 ILE A N 1
ATOM 749 C CA . ILE A 1 95 ? 1.356 2.859 -12.687 1.00 86.19 95 ILE A CA 1
ATOM 750 C C . ILE A 1 95 ? 1.505 2.329 -14.115 1.00 86.19 95 ILE A C 1
ATOM 752 O O . ILE A 1 95 ? 0.843 1.358 -14.489 1.00 86.19 95 ILE A O 1
ATOM 756 N N . ARG A 1 96 ? 2.416 2.914 -14.902 1.00 85.50 96 ARG A N 1
ATOM 757 C CA . ARG A 1 96 ? 2.729 2.443 -16.252 1.00 85.50 96 ARG A CA 1
ATOM 758 C C . ARG A 1 96 ? 3.151 0.980 -16.227 1.00 85.50 96 ARG A C 1
ATOM 760 O O . ARG A 1 96 ? 2.602 0.209 -17.000 1.00 85.50 96 ARG A O 1
ATOM 767 N N . GLY A 1 97 ? 4.069 0.591 -15.343 1.00 86.50 97 GLY A N 1
ATOM 768 C CA . GLY A 1 97 ? 4.527 -0.791 -15.206 1.00 86.50 97 GLY A CA 1
ATOM 769 C C . GLY A 1 97 ? 3.402 -1.757 -14.827 1.00 86.50 97 GLY A C 1
ATOM 770 O O . GLY A 1 97 ? 3.300 -2.831 -15.423 1.00 86.50 97 GLY A O 1
ATOM 771 N N . LEU A 1 98 ? 2.524 -1.365 -13.898 1.00 88.12 98 LEU A N 1
ATOM 772 C CA . LEU A 1 98 ? 1.367 -2.159 -13.472 1.00 88.12 98 LEU A CA 1
ATOM 773 C C . LEU A 1 98 ? 0.350 -2.378 -14.600 1.00 88.12 98 LEU A C 1
ATOM 775 O O . LEU A 1 98 ? -0.239 -3.459 -14.685 1.00 88.12 98 LEU A O 1
ATOM 779 N N . LEU A 1 99 ? 0.154 -1.375 -15.459 1.00 87.25 99 LEU A N 1
ATOM 780 C CA . LEU A 1 99 ? -0.749 -1.440 -16.608 1.00 87.25 99 LEU A CA 1
ATOM 781 C C . LEU A 1 99 ? -0.114 -2.174 -17.795 1.00 87.25 99 LEU A C 1
ATOM 783 O O . LEU A 1 99 ? -0.690 -3.137 -18.293 1.00 87.25 99 LEU A O 1
ATOM 787 N N . SER A 1 100 ? 1.083 -1.764 -18.226 1.00 87.38 100 SER A N 1
ATOM 788 C CA . SER A 1 100 ? 1.753 -2.305 -19.416 1.00 87.38 100 SER A CA 1
ATOM 789 C C . SER A 1 100 ? 2.214 -3.746 -19.236 1.00 87.38 100 SER A C 1
ATOM 791 O O . SER A 1 100 ? 2.240 -4.502 -20.196 1.00 87.38 100 SER A O 1
ATOM 793 N N . SER A 1 101 ? 2.581 -4.131 -18.010 1.00 87.00 101 SER A N 1
ATOM 794 C CA . SER A 1 101 ? 2.965 -5.513 -17.678 1.00 87.00 101 SER A CA 1
ATOM 795 C C . SER A 1 101 ? 1.768 -6.357 -17.226 1.00 87.00 101 SER A C 1
ATOM 797 O O . SER A 1 101 ? 1.960 -7.443 -16.664 1.00 87.00 101 SER A O 1
ATOM 799 N N . GLU A 1 102 ? 0.557 -5.818 -17.411 1.00 91.69 102 GLU A N 1
ATOM 800 C CA . GLU A 1 102 ? -0.745 -6.413 -17.112 1.00 91.69 102 GLU A CA 1
ATOM 801 C C . GLU A 1 102 ? -0.924 -6.895 -15.666 1.00 91.69 102 GLU A C 1
ATOM 803 O O . GLU A 1 102 ? -1.834 -7.668 -15.380 1.00 91.69 102 GLU A O 1
ATOM 808 N N . VAL A 1 103 ? -0.099 -6.443 -14.718 1.00 93.19 103 VAL A N 1
ATOM 809 C CA . VAL A 1 103 ? -0.195 -6.862 -13.310 1.00 93.19 103 VAL A CA 1
ATOM 810 C C . VAL A 1 103 ? -1.568 -6.506 -12.754 1.00 93.19 103 VAL A C 1
ATOM 812 O O . VAL A 1 103 ? -2.247 -7.361 -12.179 1.00 93.19 103 VAL A O 1
ATOM 815 N N . LEU A 1 104 ? -2.000 -5.262 -12.977 1.00 91.81 104 LEU A N 1
ATOM 816 C CA . LEU A 1 104 ? -3.301 -4.791 -12.518 1.00 91.81 104 LEU A CA 1
ATOM 817 C C . LEU A 1 104 ? -4.440 -5.506 -13.257 1.00 91.81 104 LEU A C 1
ATOM 819 O O . LEU A 1 104 ? -5.398 -5.938 -12.626 1.00 91.81 104 LEU A O 1
ATOM 823 N N . LEU A 1 105 ? -4.311 -5.711 -14.572 1.00 93.12 105 LEU A N 1
ATOM 824 C CA . LEU A 1 105 ? -5.307 -6.431 -15.372 1.00 93.12 105 LEU A CA 1
ATOM 825 C C . LEU A 1 105 ? -5.485 -7.880 -14.891 1.00 93.12 105 LEU A C 1
ATOM 827 O O . LEU A 1 105 ? -6.610 -8.342 -14.713 1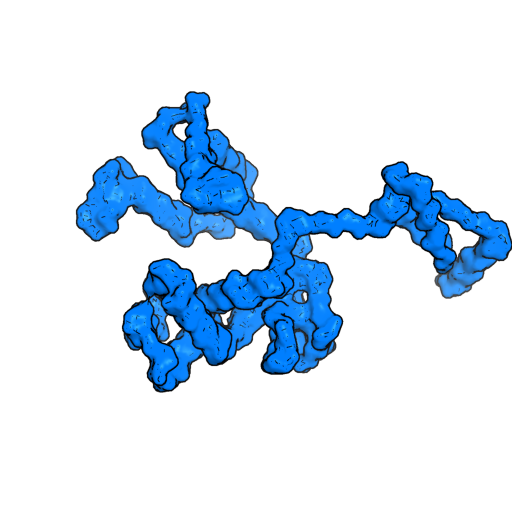.00 93.12 105 LEU A O 1
ATOM 831 N N . VAL A 1 106 ? -4.383 -8.597 -14.654 1.00 94.19 106 VAL A N 1
ATOM 832 C CA . VAL A 1 106 ? -4.386 -9.972 -14.137 1.00 94.19 106 VAL A CA 1
ATOM 833 C C . VAL A 1 106 ? -5.003 -10.028 -12.743 1.00 94.19 106 VAL A C 1
ATOM 835 O O . VAL A 1 106 ? -5.768 -10.952 -12.463 1.00 94.19 106 VAL A O 1
ATOM 838 N N . ALA A 1 107 ? -4.696 -9.060 -11.876 1.00 95.00 107 ALA A N 1
ATOM 839 C CA . ALA A 1 107 ? -5.274 -8.994 -10.540 1.00 95.00 107 ALA A CA 1
ATOM 840 C C . ALA A 1 107 ? -6.789 -8.738 -10.587 1.00 95.00 107 ALA A C 1
ATOM 842 O O . ALA A 1 107 ? -7.548 -9.493 -9.987 1.00 95.00 107 ALA A O 1
ATOM 843 N N . LEU A 1 108 ? -7.236 -7.744 -11.361 1.00 93.88 108 LEU A N 1
ATOM 844 C CA . LEU A 1 108 ? -8.650 -7.363 -11.478 1.00 93.88 108 LEU A CA 1
ATOM 845 C C . LEU A 1 108 ? -9.512 -8.414 -12.194 1.00 93.88 108 LEU A C 1
ATOM 847 O O . LEU A 1 108 ? -10.708 -8.512 -11.933 1.00 93.88 108 LEU A O 1
ATOM 851 N N . LYS A 1 109 ? -8.927 -9.235 -13.076 1.00 96.12 109 LYS A N 1
ATOM 852 C CA . LYS A 1 109 ? -9.628 -10.373 -13.698 1.00 96.12 109 LYS A CA 1
ATOM 853 C C . LYS A 1 109 ? -9.902 -11.519 -12.720 1.00 96.12 109 LYS A C 1
ATOM 855 O O . LYS A 1 109 ? -10.755 -12.365 -13.001 1.00 96.12 109 LYS A O 1
ATOM 860 N N . LYS A 1 110 ? -9.175 -11.601 -11.602 1.00 95.69 110 LYS A N 1
ATOM 861 C CA . LYS A 1 110 ? -9.383 -12.646 -10.597 1.00 95.69 110 LYS A CA 1
ATOM 862 C C . LYS A 1 110 ? -10.558 -12.285 -9.696 1.00 95.69 110 LYS A C 1
ATOM 864 O O . LYS A 1 110 ? -10.731 -11.147 -9.284 1.00 95.69 110 LYS A O 1
ATOM 869 N N . ARG A 1 111 ? -11.350 -13.292 -9.341 1.00 96.06 111 ARG A N 1
ATOM 870 C CA . ARG A 1 111 ? -12.491 -13.154 -8.436 1.00 96.06 111 ARG A CA 1
ATOM 871 C C . ARG A 1 111 ? -12.064 -13.433 -7.002 1.00 96.06 111 ARG A C 1
ATOM 873 O O . ARG A 1 111 ? -11.526 -14.507 -6.706 1.00 96.06 111 ARG A O 1
ATOM 880 N N . TYR A 1 112 ? -12.335 -12.482 -6.117 1.00 96.19 112 TYR A N 1
ATOM 881 C CA . TYR A 1 112 ? -12.116 -12.637 -4.683 1.00 96.19 112 TYR A CA 1
ATOM 882 C C . TYR A 1 112 ? -12.898 -13.843 -4.137 1.00 96.19 112 TYR A C 1
ATOM 884 O O . TYR A 1 112 ? -14.024 -14.106 -4.562 1.00 96.19 112 TYR A O 1
ATOM 892 N N . ARG A 1 113 ? -12.270 -14.613 -3.240 1.00 94.69 113 ARG A N 1
ATOM 893 C CA . ARG A 1 113 ? -12.765 -15.868 -2.637 1.00 94.69 113 ARG A CA 1
ATOM 894 C C . ARG A 1 113 ? -13.044 -17.017 -3.606 1.00 94.69 113 ARG A C 1
ATOM 896 O O . ARG A 1 113 ? -13.508 -18.065 -3.177 1.00 94.69 113 ARG A O 1
ATOM 903 N N . VAL A 1 114 ? -12.749 -16.861 -4.895 1.00 94.56 114 VAL A N 1
ATOM 904 C CA . VAL A 1 114 ? -12.849 -17.935 -5.901 1.00 94.56 114 VAL A CA 1
ATOM 905 C C . VAL A 1 114 ? -11.482 -18.259 -6.481 1.00 94.56 114 VAL A C 1
ATOM 907 O O . VAL A 1 114 ? -11.136 -19.424 -6.630 1.00 94.56 114 VAL A O 1
ATOM 910 N N . ASN A 1 115 ? -10.697 -17.231 -6.806 1.00 96.00 115 ASN A N 1
ATOM 911 C CA . ASN A 1 115 ? -9.350 -17.388 -7.344 1.00 96.00 115 ASN A CA 1
ATOM 912 C C . ASN A 1 115 ? -8.262 -17.038 -6.329 1.00 96.00 115 ASN A C 1
ATOM 914 O O . ASN A 1 115 ? -7.134 -17.505 -6.476 1.00 96.00 115 ASN A O 1
ATOM 918 N N . TYR A 1 116 ? -8.574 -16.195 -5.344 1.00 96.19 116 TYR A N 1
ATOM 919 C CA . TYR A 1 116 ? -7.619 -15.725 -4.348 1.00 96.19 116 TYR A CA 1
ATOM 920 C C . TYR A 1 116 ? -8.312 -15.219 -3.079 1.00 96.19 116 TYR A C 1
ATOM 922 O O . TYR A 1 116 ? -9.501 -14.896 -3.103 1.00 96.19 116 TYR A O 1
ATOM 930 N N . GLY A 1 117 ? -7.544 -15.088 -2.002 1.00 95.00 117 GLY A N 1
ATOM 931 C CA . GLY A 1 117 ? -7.980 -14.488 -0.744 1.00 95.00 117 GLY A CA 1
ATOM 932 C C . GLY A 1 117 ? -6.957 -14.709 0.368 1.00 95.00 117 GLY A C 1
ATOM 933 O O . GLY A 1 117 ? -5.895 -15.286 0.134 1.00 95.00 117 GLY A O 1
ATOM 934 N N . ILE A 1 118 ? -7.287 -14.268 1.579 1.00 92.88 118 ILE A N 1
ATOM 935 C CA . ILE A 1 118 ? -6.502 -14.542 2.790 1.00 92.88 118 ILE A CA 1
ATOM 936 C C . ILE A 1 118 ? -7.065 -15.794 3.458 1.00 92.88 118 ILE A C 1
ATOM 938 O O . ILE A 1 118 ? -8.272 -16.036 3.410 1.00 92.88 118 ILE A O 1
ATOM 942 N N . ASN A 1 119 ? -6.199 -16.586 4.087 1.00 87.69 119 ASN A N 1
ATOM 943 C CA . ASN A 1 119 ? -6.647 -17.725 4.872 1.00 87.69 119 ASN A CA 1
ATOM 944 C C . ASN A 1 119 ? -7.180 -17.255 6.238 1.00 87.69 119 ASN A C 1
ATOM 946 O O . ASN A 1 119 ? -6.410 -16.677 7.004 1.00 87.69 119 ASN A O 1
ATOM 950 N N . PRO A 1 120 ? -8.462 -17.494 6.572 1.00 80.31 120 PRO A N 1
ATOM 951 C CA . PRO A 1 120 ? -9.012 -17.113 7.871 1.00 80.31 120 PRO A CA 1
ATOM 952 C C . PRO A 1 120 ? -8.558 -18.042 9.007 1.00 80.31 120 PRO A C 1
ATOM 954 O O . PRO A 1 120 ? -8.815 -17.752 10.172 1.00 80.31 120 PRO A O 1
ATOM 957 N N . ASN A 1 121 ? -7.924 -19.175 8.692 1.00 83.50 121 ASN A N 1
ATOM 958 C CA . ASN A 1 121 ? -7.473 -20.135 9.686 1.00 83.50 121 ASN A CA 1
ATOM 959 C C . ASN A 1 121 ? -6.318 -19.555 10.516 1.00 83.50 121 ASN A C 1
ATOM 961 O O . ASN A 1 121 ? -5.228 -19.333 9.996 1.00 83.50 121 ASN A O 1
ATOM 965 N N . SER A 1 122 ? -6.530 -19.398 11.824 1.00 75.88 122 SER A N 1
ATOM 966 C CA . SER A 1 122 ? -5.522 -18.904 12.772 1.00 75.88 122 SER A CA 1
ATOM 967 C C . SER A 1 122 ? -4.251 -19.762 12.847 1.00 75.88 122 SER A C 1
ATOM 969 O O . SER A 1 122 ? -3.208 -19.268 13.265 1.00 75.88 122 SER A O 1
ATOM 971 N N . TYR A 1 123 ? -4.313 -21.036 12.443 1.00 79.25 123 TYR A N 1
ATOM 972 C CA . TYR A 1 123 ? -3.143 -21.916 12.341 1.00 79.25 123 TYR A CA 1
ATOM 973 C C . TYR A 1 123 ? -2.343 -21.698 11.046 1.00 79.25 123 TYR A C 1
ATOM 975 O O . TYR A 1 123 ? -1.222 -22.193 10.919 1.00 79.25 123 TYR A O 1
ATOM 983 N N . PHE A 1 124 ? -2.895 -20.969 10.073 1.00 82.06 124 PHE A N 1
ATOM 984 C CA . PHE A 1 124 ? -2.208 -20.641 8.835 1.00 82.06 124 PHE A CA 1
ATOM 985 C C . PHE A 1 124 ? -1.331 -19.409 9.029 1.00 82.06 124 PHE A C 1
ATOM 987 O O . PHE A 1 124 ? -1.801 -18.295 9.232 1.00 82.06 124 PHE A O 1
ATOM 994 N N . ASN A 1 125 ? -0.020 -19.614 8.958 1.00 82.56 125 ASN A N 1
ATOM 995 C CA . ASN A 1 125 ? 0.938 -18.599 9.379 1.00 82.56 125 ASN A CA 1
ATOM 996 C C . ASN A 1 125 ? 1.233 -17.520 8.317 1.00 82.56 125 ASN A C 1
ATOM 998 O O . ASN A 1 125 ? 2.055 -16.645 8.579 1.00 82.56 125 ASN A O 1
ATOM 1002 N N . ARG A 1 126 ? 0.631 -17.588 7.121 1.00 87.69 126 ARG A N 1
ATOM 1003 C CA . ARG A 1 126 ? 0.882 -16.613 6.047 1.00 87.69 126 ARG A CA 1
ATOM 1004 C C . ARG A 1 126 ? -0.179 -15.525 6.042 1.00 87.69 126 ARG A C 1
ATOM 1006 O O . ARG A 1 126 ? -1.372 -15.818 6.036 1.00 87.69 126 ARG A O 1
ATOM 1013 N N . LEU A 1 127 ? 0.275 -14.280 5.962 1.00 92.50 127 LEU A N 1
ATOM 1014 C CA . LEU A 1 127 ? -0.601 -13.104 5.926 1.00 92.50 127 LEU A CA 1
ATOM 1015 C C . LEU A 1 127 ? -0.867 -12.575 4.506 1.00 92.50 127 LEU A C 1
ATOM 1017 O O . LEU A 1 127 ? -1.693 -11.677 4.344 1.00 92.50 127 LEU A O 1
ATOM 1021 N N . MET A 1 128 ? -0.183 -13.120 3.495 1.00 94.06 128 MET A N 1
ATOM 1022 C CA . MET A 1 128 ? -0.349 -12.773 2.077 1.00 94.06 128 MET A CA 1
ATOM 1023 C C . MET A 1 128 ? -1.530 -13.508 1.436 1.00 94.06 128 MET A C 1
ATOM 1025 O O . MET A 1 128 ? -1.910 -14.599 1.865 1.00 94.06 128 MET A O 1
ATOM 1029 N N . ALA A 1 129 ? -2.071 -12.940 0.356 1.00 95.06 129 ALA A N 1
ATOM 1030 C CA . ALA A 1 129 ? -3.072 -13.616 -0.457 1.00 95.06 129 ALA A CA 1
ATOM 1031 C C . ALA A 1 129 ? -2.517 -14.900 -1.085 1.00 95.06 129 ALA A C 1
ATOM 1033 O O . ALA A 1 129 ? -1.412 -14.935 -1.632 1.00 95.06 129 ALA A O 1
ATOM 1034 N N . VAL A 1 130 ? -3.344 -15.939 -1.064 1.00 93.94 130 VAL A N 1
ATOM 1035 C CA . VAL A 1 130 ? -3.046 -17.263 -1.610 1.00 93.94 130 VAL A CA 1
ATOM 1036 C C . VAL A 1 130 ? -4.056 -17.637 -2.698 1.00 93.94 130 VAL A C 1
ATOM 1038 O O . VAL A 1 130 ? -5.176 -17.117 -2.697 1.00 93.94 130 VAL A O 1
ATOM 1041 N N . PRO A 1 131 ? -3.691 -18.519 -3.644 1.00 94.94 131 PRO A N 1
ATOM 1042 C CA . PRO A 1 131 ? -4.621 -19.041 -4.638 1.00 94.94 131 PRO A CA 1
ATOM 1043 C C . PRO A 1 131 ? -5.746 -19.871 -4.012 1.00 94.94 131 PRO A C 1
ATOM 1045 O O . PRO A 1 131 ? -5.553 -20.578 -3.022 1.00 94.94 131 PRO A O 1
ATOM 1048 N N . PHE A 1 132 ? -6.928 -19.811 -4.620 1.00 93.94 132 PHE A N 1
ATOM 1049 C CA . PHE A 1 132 ? -8.083 -20.632 -4.253 1.00 93.94 132 PHE A CA 1
ATOM 1050 C C . PHE A 1 132 ? -8.338 -21.657 -5.364 1.00 93.94 132 PHE A C 1
ATOM 1052 O O . PHE A 1 132 ? -8.219 -21.343 -6.550 1.00 93.94 132 PHE A O 1
ATOM 1059 N N . ARG A 1 133 ? -8.662 -22.896 -4.980 1.00 91.44 133 ARG A N 1
ATOM 1060 C CA . ARG A 1 133 ? -9.018 -23.990 -5.905 1.00 91.44 133 ARG A CA 1
ATOM 1061 C C . ARG A 1 133 ? -10.476 -23.913 -6.337 1.00 91.44 133 ARG A C 1
ATOM 1063 O O . ARG A 1 133 ? -10.818 -24.321 -7.440 1.00 91.44 133 ARG A O 1
ATOM 1070 N N . ALA A 1 134 ? -11.323 -23.420 -5.445 1.00 87.75 134 ALA A N 1
ATOM 1071 C CA . ALA A 1 134 ? -12.743 -23.209 -5.655 1.00 87.75 134 ALA A CA 1
ATOM 1072 C C . ALA A 1 134 ? -13.229 -22.130 -4.679 1.00 87.75 134 ALA A C 1
ATOM 1074 O O . ALA A 1 134 ? -12.444 -21.584 -3.900 1.00 87.75 134 ALA A O 1
ATOM 1075 N N . LYS A 1 135 ? -14.530 -21.826 -4.711 1.00 91.69 135 LYS A N 1
ATOM 1076 C CA . LYS A 1 135 ? -15.131 -20.860 -3.791 1.00 91.69 135 LYS A CA 1
ATOM 1077 C C . LYS A 1 135 ? -14.824 -21.246 -2.342 1.00 91.69 135 LYS A C 1
ATOM 1079 O O . LYS A 1 135 ? -15.206 -22.328 -1.916 1.00 91.69 135 LYS A O 1
ATOM 1084 N N . ASP A 1 136 ? -14.147 -20.358 -1.621 1.00 88.88 136 ASP A N 1
ATOM 1085 C CA . ASP A 1 136 ? -13.753 -20.526 -0.217 1.00 88.88 136 ASP A CA 1
ATOM 1086 C C . ASP A 1 136 ? -12.845 -21.733 0.076 1.00 88.88 136 ASP A C 1
ATOM 1088 O O . ASP A 1 136 ? -12.619 -22.074 1.234 1.00 88.88 136 ASP A O 1
ATOM 1092 N N . ILE A 1 137 ? -12.281 -22.359 -0.964 1.00 89.94 137 ILE A N 1
ATOM 1093 C CA . ILE A 1 137 ? -11.374 -23.501 -0.834 1.00 89.94 137 ILE A CA 1
ATOM 1094 C C . ILE A 1 137 ? -9.973 -23.060 -1.228 1.00 89.94 137 ILE A C 1
ATOM 1096 O O . ILE A 1 137 ? -9.680 -22.801 -2.398 1.00 89.94 137 ILE A O 1
ATOM 1100 N N . ILE A 1 138 ? -9.096 -23.017 -0.236 1.00 89.12 138 ILE A N 1
ATOM 1101 C CA . ILE A 1 138 ? -7.743 -22.488 -0.353 1.00 89.12 138 ILE A CA 1
ATOM 1102 C C . ILE A 1 138 ? -6.795 -23.559 -0.898 1.00 89.12 138 ILE A C 1
ATOM 1104 O O . ILE A 1 138 ? -6.933 -24.755 -0.636 1.00 89.12 138 ILE A O 1
ATOM 1108 N N . ALA A 1 139 ? -5.804 -23.134 -1.676 1.00 88.94 139 ALA A N 1
ATOM 1109 C CA . ALA A 1 139 ? -4.657 -23.956 -2.022 1.00 88.94 139 ALA A CA 1
ATOM 1110 C C . ALA A 1 139 ? -3.504 -23.687 -1.032 1.00 88.94 139 ALA A C 1
ATOM 1112 O O . ALA A 1 139 ? -2.537 -23.006 -1.367 1.00 88.94 139 ALA A O 1
ATOM 1113 N N . ASP A 1 140 ? -3.600 -24.247 0.180 1.00 75.94 140 ASP A N 1
ATOM 1114 C CA . ASP A 1 140 ? -2.764 -23.916 1.357 1.00 75.94 140 ASP A CA 1
ATOM 1115 C C . ASP A 1 140 ? -1.242 -23.998 1.147 1.00 75.94 140 ASP A C 1
ATOM 1117 O O . ASP A 1 140 ? -0.467 -23.371 1.866 1.00 75.94 140 ASP A O 1
ATOM 1121 N N . LYS A 1 141 ? -0.792 -24.777 0.159 1.00 84.19 141 LYS A N 1
ATOM 1122 C CA . LYS A 1 141 ? 0.631 -24.983 -0.159 1.00 84.19 141 LYS A CA 1
ATOM 1123 C C . LYS A 1 141 ? 1.101 -24.203 -1.388 1.00 84.19 141 LYS A C 1
ATOM 1125 O O . LYS A 1 141 ? 2.134 -24.538 -1.957 1.00 84.19 141 LYS A O 1
ATOM 1130 N N . THR A 1 142 ? 0.330 -23.220 -1.844 1.00 86.81 142 THR A N 1
ATOM 1131 C CA . THR A 1 142 ? 0.624 -22.478 -3.074 1.00 86.81 142 THR A CA 1
ATOM 1132 C C . THR A 1 142 ? 0.702 -20.980 -2.828 1.00 86.81 142 THR A C 1
ATOM 1134 O O . THR A 1 142 ? 0.079 -20.439 -1.916 1.00 86.81 142 THR A O 1
ATOM 1137 N N . GLU A 1 143 ? 1.468 -20.312 -3.680 1.00 90.00 143 GLU A N 1
ATOM 1138 C CA . GLU A 1 143 ? 1.641 -18.866 -3.692 1.00 90.00 143 GLU A CA 1
ATOM 1139 C C . GLU A 1 143 ? 1.622 -18.348 -5.128 1.00 90.00 143 GLU A C 1
ATOM 1141 O O . GLU A 1 143 ? 1.788 -19.103 -6.090 1.00 90.00 143 GLU A O 1
ATOM 1146 N N . PHE A 1 144 ? 1.395 -17.048 -5.283 1.00 91.19 144 PHE A N 1
ATOM 1147 C CA . PHE A 1 144 ? 1.502 -16.410 -6.586 1.00 91.19 144 PHE A CA 1
ATOM 1148 C C . PHE A 1 144 ? 2.978 -16.227 -6.943 1.00 91.19 144 PHE A C 1
ATOM 1150 O O . PHE A 1 144 ? 3.697 -15.511 -6.256 1.00 91.19 144 PHE A O 1
ATOM 1157 N N . GLY A 1 145 ? 3.418 -16.839 -8.047 1.00 85.62 145 GLY A N 1
ATOM 1158 C CA . GLY A 1 145 ? 4.823 -16.778 -8.467 1.00 85.62 145 GLY A CA 1
ATOM 1159 C C . GLY A 1 145 ? 5.307 -15.378 -8.868 1.00 85.62 145 GLY A C 1
ATOM 1160 O O . GLY A 1 145 ? 6.494 -15.087 -8.760 1.00 85.62 145 GLY A O 1
ATOM 1161 N N . ARG A 1 146 ? 4.403 -14.489 -9.309 1.00 88.00 146 ARG A N 1
ATOM 1162 C CA . ARG A 1 146 ? 4.731 -13.078 -9.574 1.00 88.00 146 ARG A CA 1
ATOM 1163 C C . ARG A 1 146 ? 4.517 -12.255 -8.295 1.00 88.00 146 ARG A C 1
ATOM 1165 O O . ARG A 1 146 ? 3.358 -12.111 -7.893 1.00 88.00 146 ARG A O 1
ATOM 1172 N N . PRO A 1 147 ? 5.573 -11.678 -7.690 1.00 90.06 147 PRO A N 1
ATOM 1173 C CA . PRO A 1 147 ? 5.457 -10.950 -6.426 1.00 90.06 147 PRO A CA 1
ATOM 1174 C C . PRO A 1 147 ? 4.552 -9.720 -6.543 1.00 90.06 147 PRO A C 1
ATOM 1176 O O . PRO A 1 147 ? 3.762 -9.469 -5.641 1.00 90.06 147 PRO A O 1
ATOM 1179 N N . ASP A 1 148 ? 4.571 -9.013 -7.676 1.00 90.81 148 ASP A N 1
ATOM 1180 C CA . ASP A 1 148 ? 3.709 -7.840 -7.887 1.00 90.81 148 ASP A CA 1
ATOM 1181 C C . ASP A 1 148 ? 2.221 -8.220 -7.859 1.00 90.81 148 ASP A C 1
ATOM 1183 O O . ASP A 1 148 ? 1.400 -7.539 -7.249 1.00 90.81 148 ASP A O 1
ATOM 1187 N N . VAL A 1 149 ? 1.873 -9.366 -8.459 1.00 94.06 149 VAL A N 1
ATOM 1188 C CA . VAL A 1 149 ? 0.508 -9.911 -8.409 1.00 94.06 149 VAL A CA 1
ATOM 1189 C C . VAL A 1 149 ? 0.160 -10.324 -6.978 1.00 94.06 149 VAL A C 1
ATOM 1191 O O . VAL A 1 149 ? -0.945 -10.048 -6.520 1.00 94.06 149 VAL A O 1
ATOM 1194 N N . ALA A 1 150 ? 1.095 -10.942 -6.250 1.00 94.69 150 ALA A N 1
ATOM 1195 C CA . ALA A 1 150 ? 0.894 -11.316 -4.851 1.00 94.69 150 ALA A CA 1
ATOM 1196 C C . ALA A 1 150 ? 0.629 -10.094 -3.953 1.00 94.69 150 ALA A C 1
ATOM 1198 O O . ALA A 1 150 ? -0.267 -10.143 -3.111 1.00 94.69 150 ALA A O 1
ATOM 1199 N N . LEU A 1 151 ? 1.363 -8.993 -4.146 1.00 94.94 151 LEU A N 1
ATOM 1200 C CA . LEU A 1 151 ? 1.184 -7.747 -3.395 1.00 94.94 151 LEU A CA 1
ATOM 1201 C C . LEU A 1 151 ? -0.192 -7.128 -3.662 1.00 94.94 151 LEU A C 1
ATOM 1203 O O . LEU A 1 151 ? -0.940 -6.874 -2.717 1.00 94.94 151 LEU A O 1
ATOM 1207 N N . VAL A 1 152 ? -0.566 -6.969 -4.937 1.00 95.25 152 VAL A N 1
ATOM 1208 C CA . VAL A 1 152 ? -1.860 -6.379 -5.320 1.00 95.25 152 VAL A CA 1
ATOM 1209 C C . VAL A 1 152 ? -3.026 -7.234 -4.820 1.00 95.25 152 VAL A C 1
ATOM 1211 O O . VAL A 1 152 ? -3.968 -6.709 -4.230 1.00 95.25 152 VAL A O 1
ATOM 1214 N N . LEU A 1 153 ? -2.967 -8.558 -4.994 1.00 97.06 153 LEU A N 1
ATOM 1215 C CA . LEU A 1 153 ? -4.024 -9.454 -4.518 1.00 97.06 153 LEU A CA 1
ATOM 1216 C C . LEU A 1 153 ? -4.114 -9.487 -2.991 1.00 97.06 153 LEU A C 1
ATOM 1218 O O . LEU A 1 153 ? -5.219 -9.592 -2.461 1.00 97.06 153 LEU A O 1
ATOM 1222 N N . THR A 1 154 ? -2.988 -9.371 -2.279 1.00 96.94 154 THR A N 1
ATOM 1223 C CA . THR A 1 154 ? -2.982 -9.215 -0.815 1.00 96.94 154 THR A CA 1
ATOM 1224 C C . THR A 1 154 ? -3.730 -7.955 -0.419 1.00 96.94 154 THR A C 1
ATOM 1226 O O . THR A 1 154 ? -4.674 -8.033 0.362 1.00 96.94 154 THR A O 1
ATOM 1229 N N . GLN A 1 155 ? -3.379 -6.815 -1.011 1.00 96.50 155 GLN A N 1
ATOM 1230 C CA . GLN A 1 155 ? -4.009 -5.541 -0.686 1.00 96.50 155 GLN A CA 1
ATOM 1231 C C . GLN A 1 155 ? -5.513 -5.549 -0.987 1.00 96.50 155 GLN A C 1
ATOM 1233 O O . GLN A 1 155 ? -6.312 -5.219 -0.113 1.00 96.50 155 GLN A O 1
ATOM 1238 N N . LEU A 1 156 ? -5.914 -6.048 -2.162 1.00 96.88 156 LEU A N 1
ATOM 1239 C CA . LEU A 1 156 ? -7.327 -6.239 -2.504 1.00 96.88 156 LEU A CA 1
ATOM 1240 C C . LEU A 1 156 ? -8.039 -7.174 -1.521 1.00 96.88 156 LEU A C 1
ATOM 1242 O O . LEU A 1 156 ? -9.170 -6.901 -1.137 1.00 96.88 156 LEU A O 1
ATOM 1246 N N . SER A 1 157 ? -7.395 -8.263 -1.092 1.00 96.75 157 SER A N 1
ATOM 1247 C CA . SER A 1 157 ? -8.008 -9.206 -0.149 1.00 96.75 157 SER A CA 1
ATOM 1248 C C . SER A 1 157 ? -8.349 -8.534 1.178 1.00 96.75 157 SER A C 1
ATOM 1250 O O . SER A 1 157 ? -9.462 -8.720 1.657 1.00 96.75 157 SER A O 1
ATOM 1252 N N . TYR A 1 158 ? -7.445 -7.717 1.731 1.00 97.50 158 TYR A N 1
ATOM 1253 C CA . TYR A 1 158 ? -7.711 -6.987 2.974 1.00 97.50 158 TYR A CA 1
ATOM 1254 C C . TYR A 1 158 ? -8.700 -5.833 2.789 1.00 97.50 158 TYR A C 1
ATOM 1256 O O . TYR A 1 158 ? -9.466 -5.553 3.706 1.00 97.50 158 TYR A O 1
ATOM 1264 N N . TYR A 1 159 ? -8.744 -5.190 1.619 1.00 97.19 159 TYR A N 1
ATOM 1265 C CA . TYR A 1 159 ? -9.797 -4.214 1.319 1.00 97.19 159 TYR A CA 1
ATOM 1266 C C . TYR A 1 159 ? -11.183 -4.864 1.258 1.00 97.19 159 TYR A C 1
ATOM 1268 O O . TYR A 1 159 ? -12.146 -4.290 1.757 1.00 97.19 159 TYR A O 1
ATOM 1276 N N . TYR A 1 160 ? -11.292 -6.077 0.706 1.00 95.94 160 TYR A N 1
ATOM 1277 C CA . TYR A 1 160 ? -12.560 -6.805 0.678 1.00 95.94 160 TYR A CA 1
ATOM 1278 C C . TYR A 1 160 ? -12.938 -7.426 2.028 1.00 95.94 160 TYR A C 1
ATOM 1280 O O . TYR A 1 160 ? -14.120 -7.473 2.358 1.00 95.94 160 TYR A O 1
ATOM 1288 N N . SER A 1 161 ? -11.978 -7.955 2.795 1.00 95.06 161 SER A N 1
ATOM 1289 C CA . SER A 1 161 ? -12.262 -8.613 4.080 1.00 95.06 161 SER A CA 1
ATOM 1290 C C . SER A 1 161 ? -12.360 -7.651 5.261 1.00 95.06 161 SER A C 1
ATOM 1292 O O . SER A 1 161 ? -12.962 -8.000 6.276 1.00 95.06 161 SER A O 1
ATOM 1294 N N . GLY A 1 162 ? -11.715 -6.488 5.163 1.00 95.81 162 GLY A N 1
ATOM 1295 C CA . GLY A 1 162 ? -11.365 -5.673 6.319 1.00 95.81 162 GLY A CA 1
ATOM 1296 C C . GLY A 1 162 ? -10.369 -6.378 7.247 1.00 95.81 162 GLY A C 1
ATOM 1297 O O . GLY A 1 162 ? -9.936 -7.511 7.002 1.00 95.81 162 GLY A O 1
ATOM 1298 N N . LEU A 1 163 ? -10.013 -5.701 8.335 1.00 96.12 163 LEU A N 1
ATOM 1299 C CA . LEU A 1 163 ? -9.212 -6.271 9.420 1.00 96.12 163 LEU A CA 1
ATOM 1300 C C . LEU A 1 163 ? -10.099 -7.009 10.426 1.00 96.12 163 LEU A C 1
ATOM 1302 O O . LEU A 1 163 ? -11.203 -6.568 10.730 1.00 96.12 163 LEU A O 1
ATOM 1306 N N . ASN A 1 164 ? -9.624 -8.112 10.998 1.00 94.12 164 ASN A N 1
ATOM 1307 C CA . ASN A 1 164 ? -10.295 -8.694 12.163 1.00 94.12 164 ASN A CA 1
ATOM 1308 C C . ASN A 1 164 ? -10.017 -7.881 13.444 1.00 94.12 164 ASN A C 1
ATOM 1310 O O . ASN A 1 164 ? -9.117 -7.041 13.469 1.00 94.12 164 ASN A O 1
ATOM 1314 N N . ASP A 1 165 ? -10.770 -8.144 14.517 1.00 94.81 165 ASP A N 1
ATOM 1315 C CA . ASP A 1 165 ? -10.669 -7.376 15.770 1.00 94.81 165 ASP A CA 1
ATOM 1316 C C . ASP A 1 165 ? -9.248 -7.401 16.341 1.00 94.81 165 ASP A C 1
ATOM 1318 O O . ASP A 1 165 ? -8.712 -6.373 16.745 1.00 94.81 165 ASP A O 1
ATOM 1322 N N . SER A 1 166 ? -8.585 -8.563 16.303 1.00 93.50 166 SER A N 1
ATOM 1323 C CA . SER A 1 166 ? -7.207 -8.696 16.782 1.00 93.50 166 SER A CA 1
ATOM 1324 C C . SER A 1 166 ? -6.230 -7.862 15.951 1.00 93.50 166 SER A C 1
ATOM 1326 O O . SER A 1 166 ? -5.384 -7.172 16.516 1.00 93.50 166 SER A O 1
ATOM 1328 N N . GLN A 1 167 ? -6.350 -7.893 14.623 1.00 95.25 167 GLN A N 1
ATOM 1329 C CA . GLN A 1 167 ? -5.501 -7.127 13.707 1.00 95.25 167 GLN A CA 1
ATOM 1330 C C . GLN A 1 167 ? -5.698 -5.622 13.893 1.00 95.25 167 GLN A C 1
ATOM 1332 O O . GLN A 1 167 ? -4.723 -4.877 13.965 1.00 95.25 167 GLN A O 1
ATOM 1337 N N . LEU A 1 168 ? -6.948 -5.180 14.035 1.00 96.06 168 LEU A N 1
ATOM 1338 C CA . LEU A 1 168 ? -7.266 -3.776 14.253 1.00 96.06 168 LEU A CA 1
ATOM 1339 C C . LEU A 1 168 ? -6.711 -3.292 15.601 1.00 96.06 168 LEU A C 1
ATOM 1341 O O . LEU A 1 168 ? -6.015 -2.280 15.651 1.00 96.06 168 LEU A O 1
ATOM 1345 N N . ILE A 1 169 ? -6.902 -4.057 16.681 1.00 96.19 169 ILE A N 1
ATOM 1346 C CA . ILE A 1 169 ? -6.300 -3.748 17.988 1.00 96.19 169 ILE A CA 1
ATOM 1347 C C . ILE A 1 169 ? -4.766 -3.721 17.909 1.00 96.19 169 ILE A C 1
ATOM 1349 O O . ILE A 1 169 ? -4.144 -2.842 18.507 1.00 96.19 169 ILE A O 1
ATOM 1353 N N . GLN A 1 170 ? -4.133 -4.616 17.142 1.00 95.81 170 GLN A N 1
ATOM 1354 C CA . GLN A 1 170 ? -2.681 -4.585 16.928 1.00 95.81 170 GLN A CA 1
ATOM 1355 C C . GLN A 1 170 ? -2.215 -3.267 16.295 1.00 95.81 170 GLN A C 1
ATOM 1357 O O . GLN A 1 170 ? -1.194 -2.728 16.732 1.00 95.81 170 GLN A O 1
ATOM 1362 N N . CYS A 1 171 ? -2.964 -2.707 15.337 1.00 97.00 171 CYS A N 1
ATOM 1363 C CA . CYS A 1 171 ? -2.665 -1.390 14.768 1.00 97.00 171 CYS A CA 1
ATOM 1364 C C . CYS A 1 171 ? -2.637 -0.307 15.849 1.00 97.00 171 CYS A C 1
ATOM 1366 O O . CYS A 1 171 ? -1.647 0.412 15.955 1.00 97.00 171 CYS A O 1
ATOM 1368 N N . PHE A 1 172 ? -3.661 -0.236 16.702 1.00 96.19 172 PHE A N 1
ATOM 1369 C CA . PHE A 1 172 ? -3.734 0.743 17.792 1.00 96.19 172 PHE A CA 1
ATOM 1370 C C . PHE A 1 172 ? -2.639 0.553 18.854 1.00 96.19 172 PHE A C 1
ATOM 1372 O O . PHE A 1 172 ? -2.035 1.518 19.335 1.00 96.19 172 PHE A O 1
ATOM 1379 N N . VAL A 1 173 ? -2.338 -0.698 19.212 1.00 95.50 173 VAL A N 1
ATOM 1380 C CA . VAL A 1 173 ? -1.269 -1.020 20.168 1.00 95.50 173 VAL A CA 1
ATOM 1381 C C . VAL A 1 173 ? 0.093 -0.607 19.615 1.00 95.50 173 VAL A C 1
ATOM 1383 O O . VAL A 1 173 ? 0.905 -0.057 20.355 1.00 95.50 173 VAL A O 1
ATOM 1386 N N . ARG A 1 174 ? 0.353 -0.827 18.324 1.00 95.94 174 ARG A N 1
ATOM 1387 C CA . ARG A 1 174 ? 1.581 -0.349 17.683 1.00 95.94 174 ARG A CA 1
ATOM 1388 C C . ARG A 1 174 ? 1.615 1.173 17.609 1.00 95.94 174 ARG A C 1
ATOM 1390 O O . ARG A 1 174 ? 2.637 1.752 17.969 1.00 95.94 174 ARG A O 1
ATOM 1397 N N . LEU A 1 175 ? 0.507 1.800 17.216 1.00 94.75 175 LEU A N 1
ATOM 1398 C CA . LEU A 1 175 ? 0.405 3.252 17.104 1.00 94.75 175 LEU A CA 1
ATOM 1399 C C . LEU A 1 175 ? 0.785 3.937 18.420 1.00 94.75 175 LEU A C 1
ATOM 1401 O O . LEU A 1 175 ? 1.610 4.841 18.430 1.00 94.75 175 LEU A O 1
ATOM 1405 N N . SER A 1 176 ? 0.253 3.443 19.540 1.00 93.25 176 SER A N 1
ATOM 1406 C CA . SER A 1 176 ? 0.543 3.989 20.873 1.00 93.25 176 SER A CA 1
ATOM 1407 C C . SER A 1 176 ? 1.976 3.747 21.362 1.00 93.25 176 SER A C 1
ATOM 1409 O O . SER A 1 176 ? 2.486 4.546 22.143 1.00 93.25 176 SER A O 1
ATOM 1411 N N . LYS A 1 177 ? 2.624 2.652 20.945 1.00 92.44 177 LYS A N 1
ATOM 1412 C CA . LYS A 1 177 ? 3.944 2.245 21.460 1.00 92.44 177 LYS A CA 1
ATOM 1413 C C . LYS A 1 177 ? 5.123 2.688 20.602 1.00 92.44 177 LYS A C 1
ATOM 1415 O O . LYS A 1 177 ? 6.222 2.814 21.130 1.00 92.44 177 LYS A O 1
ATOM 1420 N N . THR A 1 178 ? 4.940 2.806 19.290 1.00 91.75 178 THR A N 1
ATOM 1421 C CA . THR A 1 178 ? 6.056 2.903 18.336 1.00 91.75 178 THR A CA 1
ATOM 1422 C C . THR A 1 178 ? 6.091 4.230 17.589 1.00 91.75 178 THR A C 1
ATOM 1424 O O . THR A 1 178 ? 7.180 4.699 17.268 1.00 91.75 178 THR A O 1
ATOM 1427 N N . GLU A 1 179 ? 4.942 4.849 17.314 1.00 87.62 179 GLU A N 1
ATOM 1428 C CA . GLU A 1 179 ? 4.918 6.110 16.572 1.00 87.62 179 GLU A CA 1
ATOM 1429 C C . GLU A 1 179 ? 5.355 7.279 17.452 1.00 87.62 179 GLU A C 1
ATOM 1431 O O . GLU A 1 179 ? 4.898 7.433 18.584 1.00 87.62 179 GLU A O 1
ATOM 1436 N N . SER A 1 180 ? 6.202 8.156 16.909 1.00 87.25 180 SER A N 1
ATOM 1437 C CA . SER A 1 180 ? 6.634 9.367 17.618 1.00 87.25 180 SER A CA 1
ATOM 1438 C C . SER A 1 180 ? 5.491 10.368 17.815 1.00 87.25 180 SER A C 1
ATOM 1440 O O . SER A 1 180 ? 5.480 11.097 18.802 1.00 87.25 180 SER A O 1
ATOM 1442 N N . ASN A 1 181 ? 4.525 10.402 16.890 1.00 89.56 181 ASN A N 1
ATOM 1443 C CA . ASN A 1 181 ? 3.327 11.233 16.993 1.00 89.56 181 ASN A CA 1
ATOM 1444 C C . ASN A 1 181 ? 2.065 10.437 16.598 1.00 89.56 181 ASN A C 1
ATOM 1446 O O . ASN A 1 181 ? 1.593 10.550 15.464 1.00 89.56 181 ASN A O 1
ATOM 1450 N N . PRO A 1 182 ? 1.498 9.648 17.531 1.00 91.00 182 PRO A N 1
ATOM 1451 C CA . PRO A 1 182 ? 0.325 8.812 17.266 1.00 91.00 182 PRO A CA 1
ATOM 1452 C C . PRO A 1 182 ? -0.899 9.611 16.805 1.00 91.00 182 PRO A C 1
ATOM 1454 O O . PRO A 1 182 ? -1.656 9.140 15.963 1.00 91.00 182 PRO A O 1
ATOM 1457 N N . ALA A 1 183 ? -1.075 10.831 17.327 1.00 91.69 183 ALA A N 1
ATOM 1458 C CA . ALA A 1 183 ? -2.213 11.681 16.989 1.00 91.69 183 ALA A CA 1
ATOM 1459 C C . ALA A 1 183 ? -2.200 12.084 15.509 1.00 91.69 183 ALA A C 1
ATOM 1461 O O . ALA A 1 183 ? -3.221 11.958 14.844 1.00 91.69 183 ALA A O 1
ATOM 1462 N N . SER A 1 184 ? -1.038 12.475 14.977 1.00 89.88 184 SER A N 1
ATOM 1463 C CA . SER A 1 184 ? -0.919 12.863 13.567 1.00 89.88 184 SER A CA 1
ATOM 1464 C C . SER A 1 184 ? -1.201 11.699 12.616 1.00 89.88 184 SER A C 1
ATOM 1466 O O . SER A 1 184 ? -1.893 11.878 11.617 1.00 89.88 184 SER A O 1
ATOM 1468 N N . THR A 1 185 ? -0.709 10.498 12.924 1.00 90.69 185 THR A N 1
ATOM 1469 C CA . THR A 1 185 ? -0.997 9.308 12.110 1.00 90.69 185 THR A CA 1
ATOM 1470 C C . THR A 1 185 ? -2.470 8.908 12.207 1.00 90.69 185 THR A C 1
ATOM 1472 O O . THR A 1 185 ? -3.070 8.538 11.204 1.00 90.69 185 THR A O 1
ATOM 1475 N N . TYR A 1 186 ? -3.079 9.020 13.391 1.00 93.38 186 TYR A N 1
ATOM 1476 C CA . TYR A 1 186 ? -4.503 8.738 13.579 1.00 93.38 186 TYR A CA 1
ATOM 1477 C C . TYR A 1 186 ? -5.404 9.725 12.824 1.00 93.38 186 TYR A C 1
ATOM 1479 O O . TYR A 1 186 ? -6.373 9.317 12.194 1.00 93.38 186 TYR A O 1
ATOM 1487 N N . GLU A 1 187 ? -5.063 11.015 12.831 1.00 90.88 187 GLU A N 1
ATOM 1488 C CA . GLU A 1 187 ? -5.768 12.044 12.056 1.00 90.88 187 GLU A CA 1
ATOM 1489 C C . GLU A 1 187 ? -5.734 11.759 10.549 1.00 90.88 187 GLU A C 1
ATOM 1491 O O . GLU A 1 187 ? -6.681 12.094 9.845 1.00 90.88 187 GLU A O 1
ATOM 1496 N N . GLN A 1 188 ? -4.692 11.088 10.044 1.00 89.62 188 GLN A N 1
ATOM 1497 C CA . GLN A 1 188 ? -4.671 10.646 8.648 1.00 89.62 188 GLN A CA 1
ATOM 1498 C C . GLN A 1 188 ? -5.698 9.548 8.375 1.00 89.62 188 GLN A C 1
ATOM 1500 O O . GLN A 1 188 ? -6.220 9.505 7.271 1.00 89.62 188 GLN A O 1
ATOM 1505 N N . TRP A 1 189 ? -6.004 8.672 9.341 1.00 92.31 189 TRP A N 1
ATOM 1506 C CA . TRP A 1 189 ? -6.999 7.608 9.155 1.00 92.31 189 TRP A CA 1
ATOM 1507 C C . TRP A 1 189 ? -8.424 8.145 9.023 1.00 92.31 189 TRP A C 1
ATOM 1509 O O . TRP A 1 189 ? -9.257 7.480 8.413 1.00 92.31 189 TRP A O 1
ATOM 1519 N N . ILE A 1 190 ? -8.697 9.325 9.586 1.00 89.56 190 ILE A N 1
ATOM 1520 C CA . ILE A 1 190 ? -10.000 9.991 9.540 1.00 89.56 190 ILE A CA 1
ATOM 1521 C C . ILE A 1 190 ? -9.810 11.360 8.868 1.00 89.56 190 ILE A C 1
ATOM 1523 O O . ILE A 1 190 ? -9.742 12.389 9.556 1.00 89.56 190 ILE A O 1
ATOM 1527 N N . PRO A 1 191 ? -9.681 11.397 7.527 1.00 78.31 191 PRO A N 1
ATOM 1528 C CA . PRO A 1 191 ? -9.540 12.654 6.809 1.00 78.31 191 PRO A CA 1
ATOM 1529 C C . PRO A 1 191 ? -10.751 13.555 7.074 1.00 78.31 191 PRO A C 1
ATOM 1531 O O . PRO A 1 191 ? -11.862 13.083 7.315 1.00 78.31 191 PRO A O 1
ATOM 1534 N N . ALA A 1 192 ? -10.537 14.873 7.028 1.00 72.81 192 ALA A N 1
ATOM 1535 C CA . ALA A 1 192 ? -11.561 15.869 7.364 1.00 72.81 192 ALA A CA 1
ATOM 1536 C C . ALA A 1 192 ? -12.870 15.685 6.571 1.00 72.81 192 ALA A C 1
ATOM 1538 O O . ALA A 1 192 ? -13.949 15.940 7.095 1.00 72.81 192 ALA A O 1
ATOM 1539 N N . GLU A 1 193 ? -12.759 15.198 5.337 1.00 71.31 193 GLU A N 1
ATOM 1540 C CA . GLU A 1 193 ? -13.858 14.944 4.400 1.00 71.31 193 GLU A CA 1
ATOM 1541 C C . GLU A 1 193 ? -14.752 13.759 4.813 1.00 71.31 193 GLU A C 1
ATOM 1543 O O . GLU A 1 193 ? -15.907 13.695 4.405 1.00 71.31 193 GLU A O 1
ATOM 1548 N N . GLU A 1 194 ? -14.256 12.843 5.652 1.00 74.62 194 GLU A N 1
ATOM 1549 C CA . GLU A 1 194 ? -14.972 11.632 6.088 1.00 74.62 194 GLU A CA 1
ATOM 1550 C C . GLU A 1 194 ? -15.456 11.718 7.550 1.00 74.62 194 GLU A C 1
ATOM 1552 O O . GLU A 1 194 ? -15.927 10.735 8.123 1.00 74.62 194 GLU A O 1
ATOM 1557 N N . GLN A 1 195 ? -15.372 12.893 8.185 1.00 76.56 195 GLN A N 1
ATOM 1558 C CA . GLN A 1 195 ? -15.688 13.055 9.612 1.00 76.56 195 GLN A CA 1
ATOM 1559 C C . GLN A 1 195 ? -17.179 12.977 9.962 1.00 76.56 195 GLN A C 1
ATOM 1561 O O . GLN A 1 195 ? -17.510 12.771 11.135 1.00 76.56 195 GLN A O 1
ATOM 1566 N N . ASP A 1 196 ? -18.078 13.150 8.995 1.00 77.62 196 ASP A N 1
ATOM 1567 C CA . ASP A 1 196 ? -19.523 13.202 9.248 1.00 77.62 196 ASP A CA 1
ATOM 1568 C C . ASP A 1 196 ? -20.112 11.833 9.630 1.00 77.62 196 ASP A C 1
ATOM 1570 O O . ASP A 1 196 ? -21.121 11.772 10.330 1.00 77.62 196 ASP A O 1
ATOM 1574 N N . GLY A 1 197 ? -19.447 10.733 9.255 1.00 81.00 197 GLY A N 1
ATOM 1575 C CA . GLY A 1 197 ? -19.850 9.362 9.596 1.00 81.00 197 GLY A CA 1
ATOM 1576 C C . GLY A 1 197 ? -19.166 8.769 10.833 1.00 81.00 197 GLY A C 1
ATOM 1577 O O . GLY A 1 197 ? -19.465 7.636 11.203 1.00 81.00 197 GLY A O 1
ATOM 1578 N N . VAL A 1 198 ? -18.241 9.497 11.467 1.00 88.81 198 VAL A N 1
ATOM 1579 C CA . VAL A 1 198 ? -17.396 8.961 12.545 1.00 88.81 198 VAL A CA 1
ATOM 1580 C C . VAL A 1 198 ? -17.937 9.353 13.928 1.00 88.81 198 VAL A C 1
ATOM 1582 O O . VAL A 1 198 ? -18.124 10.550 14.185 1.00 88.81 198 VAL A O 1
ATOM 1585 N N . PRO A 1 199 ? -18.136 8.393 14.858 1.00 90.75 199 PRO A N 1
ATOM 1586 C CA . PRO A 1 199 ? -18.562 8.688 16.224 1.00 90.75 199 PRO A CA 1
ATOM 1587 C C . PRO A 1 199 ? -17.637 9.691 16.923 1.00 90.75 199 PRO A C 1
ATOM 1589 O O . PRO A 1 199 ? -16.410 9.586 16.860 1.00 90.75 199 PRO A O 1
ATOM 1592 N N . LEU A 1 200 ? -18.226 10.656 17.641 1.00 88.62 200 LEU A N 1
ATOM 1593 C CA . LEU A 1 200 ? -17.491 11.712 18.357 1.00 88.62 200 LEU A CA 1
ATOM 1594 C C . LEU A 1 200 ? -16.432 11.151 19.317 1.00 88.62 200 LEU A C 1
ATOM 1596 O O . LEU A 1 200 ? -15.369 11.748 19.475 1.00 88.62 200 LEU A O 1
ATOM 1600 N N . SER A 1 201 ? -16.714 9.990 19.912 1.00 89.81 201 SER A N 1
ATOM 1601 C CA . SER A 1 201 ? -15.834 9.262 20.829 1.00 89.81 201 SER A CA 1
ATOM 1602 C C . SER A 1 201 ? -14.489 8.883 20.197 1.00 89.81 201 SER A C 1
ATOM 1604 O O . SER A 1 201 ? -13.487 8.819 20.904 1.00 89.81 201 SER A O 1
ATOM 1606 N N . ILE A 1 202 ? -14.442 8.669 18.877 1.00 92.31 202 ILE A N 1
ATOM 1607 C CA . ILE A 1 202 ? -13.246 8.217 18.157 1.00 92.31 202 ILE A CA 1
ATOM 1608 C C . ILE A 1 202 ? -12.756 9.219 17.104 1.00 92.31 202 ILE A C 1
ATOM 1610 O O . ILE A 1 202 ? -11.801 8.924 16.394 1.00 92.31 202 ILE A O 1
ATOM 1614 N N . LYS A 1 203 ? -13.333 10.426 17.003 1.00 90.50 203 LYS A N 1
ATOM 1615 C CA . LYS A 1 203 ? -12.848 11.450 16.051 1.00 90.50 203 LYS A CA 1
ATOM 1616 C C . LYS A 1 203 ? -11.409 11.888 16.316 1.00 90.50 203 LYS A C 1
ATOM 1618 O O . LYS A 1 203 ? -10.702 12.281 15.397 1.00 90.50 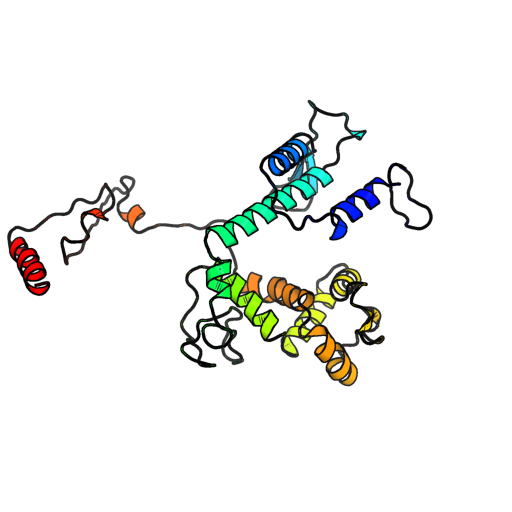203 LYS A O 1
ATOM 1623 N N . GLN A 1 204 ? -10.979 11.844 17.573 1.00 90.56 204 GLN A N 1
ATOM 1624 C CA . GLN A 1 204 ? -9.637 12.243 17.983 1.00 90.56 204 GLN A CA 1
ATOM 1625 C C . GLN A 1 204 ? -8.930 11.098 18.689 1.00 90.56 204 GLN A C 1
ATOM 1627 O O . GLN A 1 204 ? -9.540 10.368 19.467 1.00 90.56 204 GLN A O 1
ATOM 1632 N N . TRP A 1 205 ? -7.609 11.028 18.511 1.00 92.50 205 TRP A N 1
ATOM 1633 C CA . TRP A 1 205 ? -6.767 10.017 19.152 1.00 92.50 205 TRP A CA 1
ATOM 1634 C C . TRP A 1 205 ? -6.966 9.945 20.673 1.00 92.50 205 TRP A C 1
ATOM 1636 O O . TRP A 1 205 ? -7.039 8.863 21.245 1.00 92.50 205 TRP A O 1
ATOM 1646 N N . LYS A 1 206 ? -7.115 11.099 21.337 1.00 91.31 206 LYS A N 1
ATOM 1647 C CA . LYS A 1 206 ? -7.309 11.180 22.795 1.00 91.31 206 LYS A CA 1
ATOM 1648 C C . LYS A 1 206 ? -8.615 10.545 23.286 1.00 91.31 206 LYS A C 1
ATOM 1650 O O . LYS A 1 206 ? -8.690 10.195 24.458 1.00 91.31 206 LYS A O 1
ATOM 1655 N N . GLY A 1 207 ? -9.627 10.438 22.426 1.00 89.19 207 GLY A N 1
ATOM 1656 C CA . GLY A 1 207 ? -10.911 9.822 22.764 1.00 89.19 207 GLY A CA 1
ATOM 1657 C C . GLY A 1 207 ? -10.887 8.294 22.694 1.00 89.19 207 GLY A C 1
ATOM 1658 O O . GLY A 1 207 ? -11.773 7.643 23.240 1.00 89.19 207 GLY A O 1
ATOM 1659 N N . VAL A 1 208 ? -9.865 7.708 22.063 1.00 92.44 208 VAL A N 1
ATOM 1660 C CA . VAL A 1 208 ? -9.764 6.261 21.866 1.00 92.44 208 VAL A CA 1
ATOM 1661 C C . VAL A 1 208 ? -9.334 5.572 23.161 1.00 92.44 208 VAL A C 1
ATOM 1663 O O . VAL A 1 208 ? -8.208 5.738 23.633 1.00 92.44 208 VAL A O 1
ATOM 1666 N N . ASN A 1 209 ? -10.204 4.722 23.703 1.00 92.25 209 ASN A N 1
ATOM 1667 C CA . ASN A 1 209 ? -9.939 3.890 24.867 1.00 92.25 209 ASN A CA 1
ATOM 1668 C C . ASN A 1 209 ? -10.046 2.398 24.518 1.00 92.25 209 ASN A C 1
ATOM 1670 O O . ASN A 1 209 ? -11.108 1.785 24.560 1.00 92.25 209 ASN A O 1
ATOM 1674 N N . LEU A 1 210 ? -8.894 1.764 24.288 1.00 88.62 210 LEU A N 1
ATOM 1675 C CA . LEU A 1 210 ? -8.812 0.326 24.002 1.00 88.62 210 LEU A CA 1
ATOM 1676 C C . LEU A 1 210 ? -9.157 -0.575 25.199 1.00 88.62 210 LEU A C 1
ATOM 1678 O O . LEU A 1 210 ? -9.021 -1.785 25.082 1.00 88.62 210 LEU A O 1
ATOM 1682 N N . LYS A 1 211 ? -9.539 -0.054 26.366 1.00 91.69 211 LYS A N 1
ATOM 1683 C CA . LYS A 1 211 ? -10.055 -0.878 27.476 1.00 91.69 211 LYS A CA 1
ATOM 1684 C C . LYS A 1 211 ? -11.579 -0.889 27.532 1.00 91.69 211 LYS A C 1
ATOM 1686 O O . LYS A 1 211 ? -12.146 -1.731 28.221 1.00 91.69 211 LYS A O 1
ATOM 1691 N N . ASP A 1 212 ? -12.224 0.032 26.825 1.00 94.38 212 ASP A N 1
ATOM 1692 C CA . ASP A 1 212 ? -13.672 0.111 26.749 1.00 94.38 212 ASP A CA 1
ATOM 1693 C C . ASP A 1 212 ? -14.189 -0.846 25.667 1.00 94.38 212 ASP A C 1
ATOM 1695 O O . ASP A 1 212 ? -14.020 -0.623 24.467 1.00 94.38 212 ASP A O 1
ATOM 1699 N N . TYR A 1 213 ? -14.813 -1.941 26.101 1.00 92.62 213 TYR A N 1
ATOM 1700 C CA . TYR A 1 213 ? -15.358 -2.955 25.200 1.00 92.62 213 TYR A CA 1
ATOM 1701 C C . TYR A 1 213 ? -16.518 -2.428 24.343 1.00 92.62 213 TYR A C 1
ATOM 1703 O O . TYR A 1 213 ? -16.661 -2.832 23.185 1.00 92.62 213 TYR A O 1
ATOM 1711 N N . GLN A 1 214 ? -17.340 -1.519 24.879 1.00 93.00 214 GLN A N 1
ATOM 1712 C CA . GLN A 1 214 ? -18.443 -0.938 24.117 1.00 93.00 214 GLN A CA 1
ATOM 1713 C C . GLN A 1 214 ? -17.899 -0.032 23.018 1.00 93.00 214 GLN A C 1
ATOM 1715 O O . GLN A 1 214 ? -18.281 -0.203 21.864 1.00 93.00 214 GLN A O 1
ATOM 1720 N N . GLN A 1 215 ? -16.939 0.841 23.336 1.00 93.94 215 GLN A N 1
ATOM 1721 C CA . GLN A 1 215 ? -16.302 1.691 22.328 1.00 93.94 215 GLN A CA 1
ATOM 1722 C C . GLN A 1 215 ? -15.576 0.860 21.260 1.00 93.94 215 GLN A C 1
ATOM 1724 O O . GLN A 1 215 ? -15.688 1.146 20.068 1.00 93.94 215 GLN A O 1
ATOM 1729 N N . GLN A 1 216 ? -14.861 -0.200 21.657 1.00 93.31 216 GLN A N 1
ATOM 1730 C CA . GLN A 1 216 ? -14.215 -1.102 20.701 1.00 93.31 216 GLN A CA 1
ATOM 1731 C C . GLN A 1 216 ? -15.213 -1.675 19.697 1.00 93.31 216 GLN A C 1
ATOM 1733 O O . GLN A 1 216 ? -15.009 -1.567 18.492 1.00 93.31 216 GLN A O 1
ATOM 1738 N N . THR A 1 217 ? -16.288 -2.282 20.194 1.00 91.62 217 THR A N 1
ATOM 1739 C CA . THR A 1 217 ? -17.225 -3.030 19.352 1.00 91.62 217 THR A CA 1
ATOM 1740 C C . THR A 1 217 ? -18.158 -2.129 18.551 1.00 91.62 217 THR A C 1
ATOM 1742 O O . THR A 1 217 ? -18.383 -2.400 17.372 1.00 91.62 217 THR A O 1
ATOM 1745 N N . GLN A 1 218 ? -18.679 -1.066 19.163 1.00 91.25 218 GLN A N 1
ATOM 1746 C CA . GLN A 1 218 ? -19.703 -0.208 18.564 1.00 91.25 218 GLN A CA 1
ATOM 1747 C C . GLN A 1 218 ? -19.124 0.946 17.748 1.00 91.25 218 GLN A C 1
ATOM 1749 O O . GLN A 1 218 ? -19.727 1.305 16.740 1.00 91.25 218 GLN A O 1
ATOM 1754 N N . ASP A 1 219 ? -17.955 1.479 18.124 1.00 92.62 219 ASP A N 1
ATOM 1755 C CA . ASP A 1 219 ? -17.375 2.653 17.462 1.00 92.62 219 ASP A CA 1
ATOM 1756 C C . ASP A 1 219 ? -16.150 2.277 16.618 1.00 92.62 219 ASP A C 1
ATOM 1758 O O . ASP A 1 219 ? -16.102 2.556 15.421 1.00 92.62 219 ASP A O 1
ATOM 1762 N N . ILE A 1 220 ? -15.146 1.625 17.216 1.00 93.88 220 ILE A N 1
ATOM 1763 C CA . ILE A 1 220 ? -13.851 1.384 16.557 1.00 93.88 220 ILE A CA 1
ATOM 1764 C C . ILE A 1 220 ? -13.987 0.325 15.458 1.00 93.88 220 ILE A C 1
ATOM 1766 O O . ILE A 1 220 ? -13.611 0.566 14.310 1.00 93.88 220 ILE A O 1
ATOM 1770 N N . PHE A 1 221 ? -14.505 -0.859 15.790 1.00 94.19 221 PHE A N 1
ATOM 1771 C CA . PHE A 1 221 ? -14.561 -1.993 14.863 1.00 94.19 221 PHE A CA 1
ATOM 1772 C C . PHE A 1 221 ? -15.569 -1.772 13.739 1.00 94.19 221 PHE A C 1
ATOM 1774 O O . PHE A 1 221 ? -15.312 -2.182 12.610 1.00 94.19 221 PHE A O 1
ATOM 1781 N N . SER A 1 222 ? -16.688 -1.111 14.026 1.00 91.81 222 SER A N 1
ATOM 1782 C CA . SER A 1 222 ? -17.705 -0.770 13.030 1.00 91.81 222 SER A CA 1
ATOM 1783 C C . SER A 1 222 ? -17.186 0.256 12.015 1.00 91.81 222 SER A C 1
ATOM 1785 O O . SER A 1 222 ? -17.407 0.090 10.817 1.00 91.81 222 SER A O 1
ATOM 1787 N N . THR A 1 223 ? -16.445 1.268 12.476 1.00 92.81 223 THR A N 1
ATOM 1788 C CA . THR A 1 223 ? -16.012 2.400 11.643 1.00 92.81 223 THR A CA 1
ATOM 1789 C C . THR A 1 223 ? -14.717 2.109 10.885 1.00 92.81 223 THR A C 1
ATOM 1791 O O . THR A 1 223 ? -14.592 2.430 9.706 1.00 92.81 223 THR A O 1
ATOM 1794 N N . LEU A 1 224 ? -13.722 1.500 11.540 1.00 94.81 224 LEU A N 1
ATOM 1795 C CA . LEU A 1 224 ? -12.344 1.474 11.026 1.00 94.81 224 LEU A CA 1
ATOM 1796 C C . LEU A 1 224 ? -11.924 0.148 10.388 1.00 94.81 224 LEU A C 1
ATOM 1798 O O . LEU A 1 224 ? -10.884 0.086 9.736 1.00 94.81 224 LEU A O 1
ATOM 1802 N N . ARG A 1 225 ? -12.722 -0.915 10.521 1.00 95.06 225 ARG A N 1
ATOM 1803 C CA . ARG A 1 225 ? -12.392 -2.254 9.999 1.00 95.06 225 ARG A CA 1
ATOM 1804 C C . ARG A 1 225 ? -12.138 -2.289 8.494 1.00 95.06 225 ARG A C 1
ATOM 1806 O O . ARG A 1 225 ? -11.251 -3.016 8.049 1.00 95.06 225 ARG A O 1
ATOM 1813 N N . TYR A 1 226 ? -12.927 -1.536 7.736 1.00 94.62 226 TYR A N 1
ATOM 1814 C CA . TYR A 1 226 ? -12.831 -1.447 6.277 1.00 94.62 226 TYR A CA 1
ATOM 1815 C C . TYR A 1 226 ? -12.167 -0.147 5.811 1.00 94.62 226 TYR A C 1
ATOM 1817 O O . TYR A 1 226 ? -12.079 0.101 4.611 1.00 94.62 226 TYR A O 1
ATOM 1825 N N . ASN A 1 227 ? -11.680 0.681 6.740 1.00 94.56 227 ASN A N 1
ATOM 1826 C CA . ASN A 1 227 ? -10.977 1.903 6.389 1.00 94.56 227 ASN A CA 1
ATOM 1827 C C . ASN A 1 227 ? -9.657 1.542 5.689 1.00 94.56 227 ASN A C 1
ATOM 1829 O O . ASN A 1 227 ? -8.775 0.898 6.266 1.00 94.56 227 ASN A O 1
ATOM 1833 N N . MET A 1 228 ? -9.520 1.961 4.429 1.00 94.50 228 MET A N 1
ATOM 1834 C CA . MET A 1 228 ? -8.382 1.593 3.584 1.00 94.50 228 MET A CA 1
ATOM 1835 C C . MET A 1 228 ? -7.048 2.089 4.150 1.00 94.50 228 MET A C 1
ATOM 1837 O O . MET A 1 228 ? -6.030 1.425 3.970 1.00 94.50 228 MET A O 1
ATOM 1841 N N . LEU A 1 229 ? -7.029 3.221 4.859 1.00 94.69 229 LEU A N 1
ATOM 1842 C CA . LEU A 1 229 ? -5.816 3.786 5.454 1.00 94.69 229 LEU A CA 1
ATOM 1843 C C . LEU A 1 229 ? -5.352 2.960 6.655 1.00 94.69 229 LEU A C 1
ATOM 1845 O O . LEU A 1 229 ? -4.157 2.689 6.788 1.00 94.69 229 LEU A O 1
ATOM 1849 N N . VAL A 1 230 ? -6.291 2.473 7.468 1.00 96.44 230 VAL A N 1
ATOM 1850 C CA . VAL A 1 230 ? -5.996 1.547 8.571 1.00 96.44 230 VAL A CA 1
ATOM 1851 C C . VAL A 1 230 ? -5.536 0.190 8.035 1.00 96.44 230 VAL A C 1
ATOM 1853 O O . VAL A 1 230 ? -4.547 -0.366 8.516 1.00 96.44 230 VAL A O 1
ATOM 1856 N N . VAL A 1 231 ? -6.187 -0.321 6.985 1.00 97.69 231 VAL A N 1
ATOM 1857 C CA . VAL A 1 231 ? -5.746 -1.537 6.283 1.00 97.69 231 VAL A CA 1
ATOM 1858 C C . VAL A 1 231 ? -4.326 -1.365 5.736 1.00 97.69 231 VAL A C 1
ATOM 1860 O O . VAL A 1 231 ? -3.477 -2.230 5.944 1.00 97.69 231 VAL A O 1
ATOM 1863 N N . ASN A 1 232 ? -4.027 -0.234 5.095 1.00 97.12 232 ASN A N 1
ATOM 1864 C CA . ASN A 1 232 ? -2.689 0.065 4.586 1.00 97.12 232 ASN A CA 1
ATOM 1865 C C . ASN A 1 232 ? -1.653 0.148 5.708 1.00 97.12 232 ASN A C 1
ATOM 1867 O O . ASN A 1 232 ? -0.547 -0.371 5.553 1.00 97.12 232 ASN A O 1
ATOM 1871 N N . TYR A 1 233 ? -2.006 0.736 6.853 1.00 96.75 233 TYR A N 1
ATOM 1872 C CA . TYR A 1 233 ? -1.148 0.739 8.037 1.00 96.75 233 TYR A CA 1
ATOM 1873 C C . TYR A 1 233 ? -0.847 -0.694 8.505 1.00 96.75 233 TYR A C 1
ATOM 1875 O O . TYR A 1 233 ? 0.314 -1.049 8.716 1.00 96.75 233 TYR A O 1
ATOM 1883 N N . PHE A 1 234 ? -1.863 -1.558 8.599 1.00 97.44 234 PHE A N 1
ATOM 1884 C CA . PHE A 1 234 ? -1.667 -2.966 8.952 1.00 97.44 234 PHE A CA 1
ATOM 1885 C C . PHE A 1 234 ? -0.730 -3.684 7.968 1.00 97.44 234 PHE A C 1
ATOM 1887 O O . PHE A 1 234 ? 0.246 -4.321 8.374 1.00 97.44 234 PHE A O 1
ATOM 1894 N N . LEU A 1 235 ? -0.983 -3.533 6.667 1.00 97.25 235 LEU A N 1
ATOM 1895 C CA . LEU A 1 235 ? -0.182 -4.149 5.613 1.00 97.25 235 LEU A CA 1
ATOM 1896 C C . LEU A 1 235 ? 1.288 -3.718 5.674 1.00 97.25 235 LEU A C 1
ATOM 1898 O O . LEU A 1 235 ? 2.181 -4.567 5.665 1.00 97.25 235 LEU A O 1
ATOM 1902 N N . ASN A 1 236 ? 1.540 -2.415 5.805 1.00 95.44 236 ASN A N 1
ATOM 1903 C CA . ASN A 1 236 ? 2.885 -1.843 5.792 1.00 95.44 236 ASN A CA 1
ATOM 1904 C C . ASN A 1 236 ? 3.702 -2.142 7.053 1.00 95.44 236 ASN A C 1
ATOM 1906 O O . ASN A 1 236 ? 4.929 -2.100 6.997 1.00 95.44 236 ASN A O 1
ATOM 1910 N N . HIS A 1 237 ? 3.059 -2.448 8.182 1.00 95.19 237 HIS A N 1
ATOM 1911 C CA . HIS A 1 237 ? 3.761 -2.650 9.452 1.00 95.19 237 HIS A CA 1
ATOM 1912 C C . HIS A 1 237 ? 3.777 -4.091 9.961 1.00 95.19 237 HIS A C 1
ATOM 1914 O O . HIS A 1 237 ? 4.663 -4.432 10.745 1.00 95.19 237 HIS A O 1
ATOM 1920 N N . PHE A 1 238 ? 2.847 -4.938 9.518 1.00 94.94 238 PHE A N 1
ATOM 1921 C CA . PHE A 1 238 ? 2.732 -6.320 9.994 1.00 94.94 238 PHE A CA 1
ATOM 1922 C C . PHE A 1 238 ? 2.880 -7.350 8.873 1.00 94.94 238 PHE A C 1
ATOM 1924 O O . PHE A 1 238 ? 3.538 -8.370 9.076 1.00 94.94 238 PHE A O 1
ATOM 1931 N N . VAL A 1 239 ? 2.303 -7.092 7.695 1.00 95.12 239 VAL A N 1
ATOM 1932 C CA . VAL A 1 239 ? 2.273 -8.070 6.594 1.00 95.12 239 VAL A CA 1
ATOM 1933 C C . VAL A 1 239 ? 3.532 -7.981 5.739 1.00 95.12 239 VAL A C 1
ATOM 1935 O O . VAL A 1 239 ? 4.342 -8.905 5.739 1.00 95.12 239 VAL A O 1
ATOM 1938 N N . PHE A 1 240 ? 3.749 -6.870 5.037 1.00 94.62 240 PHE A N 1
ATOM 1939 C CA . PHE A 1 240 ? 4.840 -6.745 4.068 1.00 94.62 240 PHE A CA 1
ATOM 1940 C C . PHE A 1 240 ? 6.246 -6.796 4.680 1.00 94.62 240 PHE A C 1
ATOM 1942 O O . PHE A 1 240 ? 7.094 -7.475 4.100 1.00 94.62 240 PHE A O 1
ATOM 1949 N N . PRO A 1 241 ? 6.525 -6.208 5.862 1.00 92.62 241 PRO A N 1
ATOM 1950 C CA . PRO A 1 241 ? 7.841 -6.358 6.490 1.00 92.62 241 PRO A CA 1
ATOM 1951 C C . PRO A 1 241 ? 8.205 -7.811 6.805 1.00 92.62 241 PRO A C 1
ATOM 1953 O O . PRO A 1 241 ? 9.384 -8.163 6.863 1.00 92.62 241 PRO A O 1
ATOM 1956 N N . ARG A 1 242 ? 7.189 -8.651 7.026 1.00 91.38 242 ARG A N 1
ATOM 1957 C CA . ARG A 1 242 ? 7.343 -10.063 7.356 1.00 91.38 242 ARG A CA 1
ATOM 1958 C C . ARG A 1 242 ? 7.384 -10.943 6.107 1.00 91.38 242 ARG A C 1
ATOM 1960 O O . ARG A 1 242 ? 8.267 -11.784 5.993 1.00 91.38 242 ARG A O 1
ATOM 1967 N N . GLU A 1 243 ? 6.429 -10.762 5.203 1.00 90.94 243 GLU A N 1
ATOM 1968 C CA . GLU A 1 243 ? 6.163 -11.674 4.081 1.00 90.94 243 GLU A CA 1
ATOM 1969 C C . GLU A 1 243 ? 6.819 -11.226 2.766 1.00 90.94 243 GLU A C 1
ATOM 1971 O O . GLU A 1 243 ? 7.115 -12.049 1.907 1.00 90.94 243 GLU A O 1
ATOM 1976 N N . ALA A 1 244 ? 7.076 -9.926 2.603 1.00 87.69 244 ALA A N 1
ATOM 1977 C CA . ALA A 1 244 ? 7.686 -9.334 1.411 1.00 87.69 244 ALA A CA 1
ATOM 1978 C C . ALA A 1 244 ? 9.088 -8.773 1.706 1.00 87.69 244 ALA A C 1
ATOM 1980 O O . ALA A 1 244 ? 9.548 -7.833 1.053 1.00 87.69 244 ALA A O 1
ATOM 1981 N N . LYS A 1 245 ? 9.773 -9.337 2.710 1.00 82.19 245 LYS A N 1
ATOM 1982 C CA . LYS A 1 245 ? 11.106 -8.894 3.118 1.00 82.19 245 LYS A CA 1
ATOM 1983 C C . LYS A 1 245 ? 12.086 -9.034 1.954 1.00 82.19 245 LYS A C 1
ATOM 1985 O O . LYS A 1 245 ? 12.324 -10.131 1.451 1.00 82.19 245 LYS A O 1
ATOM 1990 N N . GLN A 1 246 ? 12.688 -7.917 1.566 1.00 71.56 246 GLN A N 1
ATOM 1991 C CA . GLN A 1 246 ? 13.769 -7.893 0.592 1.00 71.56 246 GLN A CA 1
ATOM 1992 C C . GLN A 1 246 ? 15.113 -7.846 1.313 1.00 71.56 246 GLN A C 1
ATOM 1994 O O . GLN A 1 246 ? 15.262 -7.203 2.354 1.00 71.56 246 GLN A O 1
ATOM 1999 N N . PHE A 1 247 ? 16.092 -8.549 0.756 1.00 76.81 247 PHE A N 1
ATOM 2000 C CA . PHE A 1 247 ? 17.481 -8.423 1.171 1.00 76.81 247 PHE A CA 1
ATOM 2001 C C . PHE A 1 247 ? 18.143 -7.329 0.327 1.00 76.81 247 PHE A C 1
ATOM 2003 O O . PHE A 1 247 ? 17.851 -7.251 -0.868 1.00 76.81 247 PHE A O 1
ATOM 2010 N N . PRO A 1 248 ? 19.039 -6.509 0.908 1.00 74.62 248 PRO A N 1
ATOM 2011 C CA . PRO A 1 248 ? 19.713 -5.427 0.180 1.00 74.62 248 PRO A CA 1
ATOM 2012 C C . PRO A 1 248 ? 20.522 -5.950 -1.012 1.00 74.62 248 PRO A C 1
ATOM 2014 O O . PRO A 1 248 ? 20.679 -5.268 -2.021 1.00 74.62 248 PRO A O 1
ATOM 2017 N N . HIS A 1 249 ? 20.983 -7.197 -0.918 1.00 75.44 249 HIS A N 1
ATOM 2018 C CA . HIS A 1 249 ? 21.647 -7.904 -1.996 1.00 75.44 249 HIS A CA 1
ATOM 2019 C C . HIS A 1 249 ? 20.980 -9.260 -2.191 1.00 75.44 249 HIS A C 1
ATOM 2021 O O . HIS A 1 249 ? 20.741 -9.997 -1.232 1.00 75.44 249 HIS A O 1
ATOM 2027 N N . LYS A 1 250 ? 20.695 -9.595 -3.449 1.00 73.88 250 LYS A N 1
ATOM 2028 C CA . LYS A 1 250 ? 20.198 -10.908 -3.850 1.00 73.88 250 LYS A CA 1
ATOM 2029 C C . LYS A 1 250 ? 21.237 -11.542 -4.761 1.00 73.88 250 LYS A C 1
ATOM 2031 O O . LYS A 1 250 ? 21.458 -11.062 -5.869 1.00 73.88 250 LYS A O 1
ATOM 2036 N N . LEU A 1 251 ? 21.862 -12.622 -4.304 1.00 74.75 251 LEU A N 1
ATOM 2037 C CA . LEU A 1 251 ? 22.642 -13.480 -5.189 1.00 74.75 251 LEU A CA 1
ATOM 2038 C C . LEU A 1 251 ? 21.648 -14.255 -6.056 1.00 74.75 251 LEU A C 1
ATOM 2040 O O . LEU A 1 251 ? 20.848 -15.038 -5.543 1.00 74.75 251 LEU A O 1
ATOM 2044 N N . VAL A 1 252 ? 21.650 -13.984 -7.357 1.00 72.19 252 VAL A N 1
ATOM 2045 C CA . VAL A 1 252 ? 20.809 -14.678 -8.335 1.00 72.19 252 VAL A CA 1
ATOM 2046 C C . VAL A 1 252 ? 21.722 -15.467 -9.257 1.00 72.19 252 VAL A C 1
ATOM 2048 O O . VAL A 1 252 ? 22.727 -14.951 -9.732 1.00 72.19 252 VAL A O 1
ATOM 2051 N N . SER A 1 253 ? 21.357 -16.720 -9.499 1.00 64.31 253 SER A N 1
ATOM 2052 C CA . SER A 1 253 ? 21.921 -17.542 -10.559 1.00 64.31 253 SER A CA 1
ATOM 2053 C C . SER A 1 253 ? 20.745 -18.205 -11.266 1.00 64.31 253 SER A C 1
ATOM 2055 O O . SER A 1 253 ? 19.874 -18.799 -10.632 1.00 64.31 253 SER A O 1
ATOM 2057 N N . SER A 1 254 ? 20.681 -18.039 -12.574 1.00 69.81 254 SER A N 1
ATOM 2058 C CA . SER A 1 254 ? 19.789 -18.738 -13.485 1.00 69.81 254 SER A CA 1
ATOM 2059 C C . SER A 1 254 ? 20.422 -20.057 -13.934 1.00 69.81 254 SER A C 1
ATOM 2061 O O . SER A 1 254 ? 21.634 -20.253 -13.822 1.00 69.81 254 SER A O 1
ATOM 2063 N N . ALA A 1 255 ? 19.617 -20.959 -14.499 1.00 67.44 255 ALA A N 1
ATOM 2064 C CA . ALA A 1 255 ? 20.145 -22.160 -15.146 1.00 67.44 255 ALA A CA 1
ATOM 2065 C C . ALA A 1 255 ? 21.124 -21.817 -16.290 1.00 67.44 255 ALA A C 1
ATOM 2067 O O . ALA A 1 255 ? 22.085 -22.548 -16.512 1.00 67.44 255 ALA A O 1
ATOM 2068 N N . LEU A 1 256 ? 20.948 -20.665 -16.953 1.00 66.31 256 LEU A N 1
ATOM 2069 C CA . LEU A 1 256 ? 21.872 -20.174 -17.984 1.00 66.31 256 LEU A CA 1
ATOM 2070 C C . LEU A 1 256 ? 23.246 -19.798 -17.397 1.00 66.31 256 LEU A C 1
ATOM 2072 O O . LEU A 1 256 ? 24.273 -19.950 -18.057 1.00 66.31 256 LEU A O 1
ATOM 2076 N N . ASP A 1 257 ? 23.298 -19.376 -16.132 1.00 72.38 257 ASP A N 1
ATOM 2077 C CA . ASP A 1 257 ? 24.561 -19.069 -15.449 1.00 72.38 257 ASP A CA 1
ATOM 2078 C C . ASP A 1 257 ? 25.373 -20.332 -15.121 1.00 72.38 257 ASP A C 1
ATOM 2080 O O . ASP A 1 257 ? 26.584 -20.246 -14.902 1.00 72.38 257 ASP A O 1
ATOM 2084 N N . LEU A 1 258 ? 24.743 -21.518 -15.123 1.00 70.06 258 LEU A N 1
ATOM 2085 C CA . LEU A 1 258 ? 25.456 -22.803 -15.051 1.00 70.06 258 LEU A CA 1
ATOM 2086 C C . LEU A 1 258 ? 26.245 -23.080 -16.324 1.00 70.06 258 LEU A C 1
ATOM 2088 O O . LEU A 1 258 ? 27.308 -23.690 -16.264 1.00 70.06 258 LEU A O 1
ATOM 2092 N N . SER A 1 259 ? 25.719 -22.627 -17.458 1.00 68.75 259 SER A N 1
ATOM 2093 C CA . SER A 1 259 ? 26.362 -22.788 -18.752 1.00 68.75 259 SER A CA 1
ATOM 2094 C C . SER A 1 259 ? 27.579 -21.863 -18.874 1.00 68.75 259 SER A C 1
ATOM 2096 O O . SER A 1 259 ? 28.491 -22.190 -19.619 1.00 68.75 259 SER A O 1
ATOM 2098 N N . SER A 1 260 ? 27.582 -20.713 -18.167 1.00 71.94 260 SER A N 1
ATOM 2099 C CA . SER A 1 260 ? 28.495 -19.564 -18.342 1.00 71.94 260 SER A CA 1
ATOM 2100 C C . SER A 1 260 ? 29.951 -19.934 -18.634 1.00 71.94 260 SER A C 1
ATOM 2102 O O . SER A 1 260 ? 30.556 -20.728 -17.915 1.00 71.94 260 SER A O 1
ATOM 2104 N N . SER A 1 261 ? 30.546 -19.257 -19.624 1.00 68.12 261 SER A N 1
ATOM 2105 C CA . SER A 1 261 ? 31.968 -19.385 -19.983 1.00 68.12 261 SER A CA 1
ATOM 2106 C C . SER A 1 261 ? 32.925 -19.014 -18.844 1.00 68.12 261 SER A C 1
ATOM 2108 O O . SER A 1 261 ? 34.106 -19.342 -18.900 1.00 68.12 261 SER A O 1
ATOM 2110 N N . LEU A 1 262 ? 32.422 -18.360 -17.790 1.00 70.69 262 LEU A N 1
ATOM 2111 C CA . LEU A 1 262 ? 33.170 -18.043 -16.573 1.00 70.69 262 LEU A CA 1
ATOM 2112 C C . LEU A 1 262 ? 33.400 -19.265 -15.666 1.00 70.69 262 LEU A C 1
ATOM 2114 O O . LEU A 1 262 ? 34.175 -19.177 -14.713 1.00 70.69 262 LEU A O 1
ATOM 2118 N N . ARG A 1 263 ? 32.736 -20.402 -15.915 1.00 68.81 263 ARG A N 1
ATOM 2119 C CA . ARG A 1 263 ? 32.931 -21.635 -15.140 1.00 68.81 263 ARG A CA 1
ATOM 2120 C C . ARG A 1 263 ? 33.977 -22.532 -15.797 1.00 68.81 263 ARG A C 1
ATOM 2122 O O . ARG A 1 263 ? 33.865 -22.899 -16.958 1.00 68.81 263 ARG A O 1
ATOM 2129 N N . SER A 1 264 ? 34.961 -22.965 -15.008 1.00 65.94 264 SER A N 1
ATOM 2130 C CA . SER A 1 264 ? 36.059 -23.837 -15.460 1.00 65.94 264 SER A CA 1
ATOM 2131 C C . SER A 1 264 ? 35.654 -25.294 -15.707 1.00 65.94 264 SER A C 1
ATOM 2133 O O . SER A 1 264 ? 36.387 -26.032 -16.359 1.00 65.94 264 SER A O 1
ATOM 2135 N N . LYS A 1 265 ? 34.503 -25.728 -15.178 1.00 63.94 265 LYS A N 1
ATOM 2136 C CA . LYS A 1 265 ? 33.960 -27.081 -15.349 1.00 63.94 265 LYS A CA 1
ATOM 2137 C C . LYS A 1 265 ? 32.513 -26.991 -15.816 1.00 63.94 265 LYS A C 1
ATOM 2139 O O . LYS A 1 265 ? 31.596 -26.862 -15.004 1.00 63.94 265 LYS A O 1
ATOM 2144 N N . ILE A 1 266 ? 32.327 -27.048 -17.128 1.00 62.59 266 ILE A N 1
ATOM 2145 C CA . ILE A 1 266 ? 31.014 -27.196 -17.753 1.00 62.59 266 ILE A CA 1
ATOM 2146 C C . ILE A 1 266 ? 30.540 -28.618 -17.440 1.00 62.59 266 ILE A C 1
ATOM 2148 O O . ILE A 1 266 ? 31.186 -29.592 -17.813 1.00 62.59 266 ILE A O 1
ATOM 2152 N N . THR A 1 267 ? 29.449 -28.741 -16.690 1.00 58.12 267 THR A N 1
ATOM 2153 C CA . THR A 1 267 ? 28.769 -30.022 -16.460 1.00 58.12 267 THR A CA 1
ATOM 2154 C C . THR A 1 267 ? 27.380 -29.905 -17.058 1.00 58.12 267 THR A C 1
ATOM 2156 O O . THR A 1 267 ? 26.563 -29.121 -16.582 1.00 58.12 267 THR A O 1
ATOM 2159 N N . THR A 1 268 ? 27.127 -30.654 -18.127 1.00 56.34 268 THR A N 1
ATOM 2160 C CA . THR A 1 268 ? 25.827 -30.715 -18.796 1.00 56.34 268 THR A CA 1
ATOM 2161 C C . THR A 1 268 ? 25.333 -32.163 -18.878 1.00 56.34 268 THR A C 1
ATOM 2163 O O . THR A 1 268 ? 26.061 -33.074 -19.259 1.00 56.34 268 THR A O 1
ATOM 2166 N N . GLY A 1 269 ? 24.070 -32.342 -18.487 1.00 58.78 269 GLY A N 1
ATOM 2167 C CA . GLY A 1 269 ? 23.151 -33.465 -18.732 1.00 58.78 269 GLY A CA 1
ATOM 2168 C C . GLY A 1 269 ? 21.734 -32.854 -18.683 1.00 58.78 269 GLY A C 1
ATOM 2169 O O . GLY A 1 269 ? 21.558 -31.845 -18.008 1.00 58.78 269 GLY A O 1
ATOM 2170 N N . PHE A 1 270 ? 20.696 -33.301 -19.391 1.00 53.88 270 PHE A N 1
ATOM 2171 C CA . PHE A 1 270 ? 20.228 -34.666 -19.619 1.00 53.88 270 PHE A CA 1
ATOM 2172 C C . PHE A 1 270 ? 19.321 -34.755 -20.874 1.00 53.88 270 PHE A C 1
ATOM 2174 O O . PHE A 1 270 ? 18.891 -33.743 -21.419 1.00 53.88 270 PHE A O 1
ATOM 2181 N N . SER A 1 271 ? 19.043 -36.005 -21.254 1.00 59.12 271 SER A N 1
ATOM 2182 C CA . SER A 1 271 ? 18.195 -36.562 -22.322 1.00 59.12 271 SER A CA 1
ATOM 2183 C C . SER A 1 271 ? 16.739 -36.065 -22.388 1.00 59.12 271 SER A C 1
ATOM 2185 O O . SER A 1 271 ? 16.126 -35.834 -21.345 1.00 59.12 271 SER A O 1
ATOM 2187 N N . GLY A 1 272 ? 16.161 -36.067 -23.603 1.00 57.97 272 GLY A N 1
ATOM 2188 C CA . GLY A 1 272 ? 14.787 -36.558 -23.749 1.00 57.97 272 GLY A CA 1
ATOM 2189 C C . GLY A 1 272 ? 13.842 -35.930 -24.774 1.00 57.97 272 GLY A C 1
ATOM 2190 O O . GLY A 1 272 ? 12.664 -36.157 -24.573 1.00 57.97 272 GLY A O 1
ATOM 2191 N N . THR A 1 273 ? 14.301 -35.160 -25.775 1.00 58.09 273 THR A N 1
ATOM 2192 C CA . THR A 1 273 ? 13.639 -34.837 -27.079 1.00 58.09 273 THR A CA 1
ATOM 2193 C C . THR A 1 273 ? 14.371 -33.654 -27.732 1.00 58.09 273 THR A C 1
ATOM 2195 O O . THR A 1 273 ? 14.671 -32.674 -27.045 1.00 58.09 273 THR A O 1
ATOM 2198 N N . ASN A 1 274 ? 14.632 -33.707 -29.041 1.00 66.50 274 ASN A N 1
ATOM 2199 C CA . ASN A 1 274 ? 15.371 -32.673 -29.789 1.00 66.50 274 ASN A CA 1
ATOM 2200 C C . ASN A 1 274 ? 14.595 -31.342 -29.966 1.00 66.50 274 ASN A C 1
ATOM 2202 O O . ASN A 1 274 ? 15.153 -30.307 -30.322 1.00 66.50 274 ASN A O 1
ATOM 2206 N N . ASP A 1 275 ? 13.301 -31.339 -29.654 1.00 64.44 275 ASP A N 1
ATOM 2207 C CA . ASP A 1 275 ? 12.353 -30.247 -29.917 1.00 64.44 275 ASP A CA 1
ATOM 2208 C C . ASP A 1 275 ? 12.714 -28.911 -29.234 1.00 64.44 275 ASP A C 1
ATOM 2210 O O . ASP A 1 275 ? 12.254 -27.845 -29.642 1.00 64.44 275 ASP A O 1
ATOM 2214 N N . THR A 1 276 ? 13.545 -28.950 -28.186 1.00 66.88 276 THR A N 1
ATOM 2215 C CA . THR A 1 276 ? 13.945 -27.769 -27.395 1.00 66.88 276 THR A CA 1
ATOM 2216 C C . THR A 1 276 ? 15.371 -27.287 -27.665 1.00 66.88 276 THR A C 1
ATOM 2218 O O . THR A 1 276 ? 15.817 -26.340 -27.017 1.00 66.88 276 THR A O 1
ATOM 2221 N N . GLN A 1 277 ? 16.066 -27.861 -28.655 1.00 69.88 277 GLN A N 1
ATOM 2222 C CA . GLN A 1 277 ? 17.452 -27.521 -29.002 1.00 69.88 277 GLN A CA 1
ATOM 2223 C C . GLN A 1 277 ? 17.670 -26.015 -29.215 1.00 69.88 277 GLN A C 1
ATOM 2225 O O . GLN A 1 277 ? 18.648 -25.442 -28.739 1.00 69.88 277 GLN A O 1
ATOM 2230 N N . LEU A 1 278 ? 16.730 -25.348 -29.891 1.00 71.50 278 LEU A N 1
ATOM 2231 C CA . LEU A 1 278 ? 16.812 -23.913 -30.188 1.00 71.50 278 LEU A CA 1
ATOM 2232 C C . LEU A 1 278 ? 16.685 -23.017 -28.945 1.00 71.50 278 LEU A C 1
ATOM 2234 O O . LEU A 1 278 ? 16.976 -21.825 -29.018 1.00 71.50 278 LEU A O 1
ATOM 2238 N N . LEU A 1 279 ? 16.235 -23.567 -27.815 1.00 73.62 279 LEU A N 1
ATOM 2239 C CA . LEU A 1 279 ? 16.098 -22.848 -26.548 1.00 73.62 279 LEU A CA 1
ATOM 2240 C C . LEU A 1 279 ? 17.352 -22.964 -25.674 1.00 73.62 279 LEU A C 1
ATOM 2242 O O . LEU A 1 279 ? 17.389 -22.384 -24.585 1.00 73.62 279 LEU A O 1
ATOM 2246 N N . PHE A 1 280 ? 18.370 -23.711 -26.112 1.00 71.50 280 PHE A N 1
ATOM 2247 C CA . PHE A 1 280 ? 19.587 -23.858 -25.333 1.00 71.50 280 PHE A CA 1
ATOM 2248 C C . PHE A 1 280 ? 20.394 -22.555 -25.271 1.00 71.50 280 PHE A C 1
ATOM 2250 O O . PHE A 1 280 ? 20.481 -21.812 -26.252 1.00 71.50 280 PHE A O 1
ATOM 2257 N N . PRO A 1 281 ? 21.017 -22.260 -24.116 1.00 73.06 281 PRO A N 1
ATOM 2258 C CA . PRO A 1 281 ? 22.026 -21.215 -24.038 1.00 73.06 281 PRO A CA 1
ATOM 2259 C C . PRO A 1 281 ? 23.127 -21.408 -25.095 1.00 73.06 281 PRO A C 1
ATOM 2261 O O . PRO A 1 281 ? 23.540 -22.532 -25.358 1.00 73.06 281 PRO A O 1
ATOM 2264 N N . VAL A 1 282 ? 23.640 -20.300 -25.646 1.00 71.75 282 VAL A N 1
ATOM 2265 C CA . VAL A 1 282 ? 24.592 -20.240 -26.787 1.00 71.75 282 VAL A CA 1
ATOM 2266 C C . VAL A 1 282 ? 25.841 -21.122 -26.619 1.00 71.75 282 VAL A C 1
ATOM 2268 O O . VAL A 1 282 ? 26.474 -21.534 -27.584 1.00 71.75 282 VAL A O 1
ATOM 2271 N N . HIS A 1 283 ? 26.217 -21.386 -25.380 1.00 70.75 283 HIS A N 1
ATOM 2272 C CA . HIS A 1 283 ? 27.401 -22.111 -24.939 1.00 70.75 283 HIS A CA 1
ATOM 2273 C C . HIS A 1 283 ? 27.126 -23.561 -24.526 1.00 70.75 283 HIS A C 1
ATOM 2275 O O . HIS A 1 283 ? 28.055 -24.268 -24.141 1.00 70.75 283 HIS A O 1
ATOM 2281 N N . ILE A 1 284 ? 25.877 -24.021 -24.620 1.00 73.62 284 ILE A N 1
ATOM 2282 C CA . ILE A 1 284 ? 25.539 -25.442 -24.552 1.00 73.62 284 ILE A CA 1
ATOM 2283 C C . ILE A 1 284 ? 25.571 -26.015 -25.963 1.00 73.62 284 ILE A C 1
ATOM 2285 O O . ILE A 1 284 ? 24.874 -25.548 -26.859 1.00 73.62 284 ILE A O 1
ATOM 2289 N N . GLN A 1 285 ? 26.346 -27.083 -26.130 1.00 72.00 285 GLN A N 1
ATOM 2290 C CA . GLN A 1 285 ? 26.336 -27.890 -27.338 1.00 72.00 285 GLN A CA 1
ATOM 2291 C C . GLN A 1 285 ? 25.625 -29.212 -27.051 1.00 72.00 285 GLN A C 1
ATOM 2293 O O . GLN A 1 285 ? 26.002 -29.946 -26.135 1.00 72.00 285 GLN A O 1
ATOM 2298 N N . GLN A 1 286 ? 24.593 -29.509 -27.835 1.00 74.75 286 GLN A N 1
ATOM 2299 C CA . GLN A 1 286 ? 23.942 -30.811 -27.813 1.00 74.75 286 GLN A CA 1
ATOM 2300 C C . GLN A 1 286 ? 24.853 -31.849 -28.474 1.00 74.75 286 GLN A C 1
ATOM 2302 O O . GLN A 1 286 ? 25.443 -31.588 -29.523 1.00 74.75 286 GLN A O 1
ATOM 2307 N N . TYR A 1 287 ? 24.979 -33.015 -27.843 1.00 74.62 287 TYR A N 1
ATOM 2308 C CA . TYR A 1 287 ? 25.737 -34.140 -28.376 1.00 74.62 287 TYR A CA 1
ATOM 2309 C C . TYR A 1 287 ? 24.783 -35.294 -28.678 1.00 74.62 287 TYR A C 1
ATOM 2311 O O . TYR A 1 287 ? 24.413 -36.059 -27.786 1.00 74.62 287 TYR A O 1
ATOM 2319 N N . ASP A 1 288 ? 24.365 -35.384 -29.937 1.00 75.12 288 ASP A N 1
ATOM 2320 C CA . ASP A 1 288 ? 23.413 -36.395 -30.384 1.00 75.12 288 ASP A CA 1
ATOM 2321 C C . ASP A 1 288 ? 24.103 -37.742 -30.594 1.00 75.12 288 ASP A C 1
ATOM 2323 O O . ASP A 1 288 ? 25.002 -37.895 -31.424 1.00 75.12 288 ASP A O 1
ATOM 2327 N N . LEU A 1 289 ? 23.662 -38.745 -29.838 1.00 77.31 289 LEU A N 1
ATOM 2328 C CA . LEU A 1 289 ? 24.134 -40.115 -29.988 1.00 77.31 289 LEU A CA 1
ATOM 2329 C C . LEU A 1 289 ? 23.458 -40.760 -31.202 1.00 77.31 289 LEU A C 1
ATOM 2331 O O . LEU A 1 289 ? 22.231 -40.806 -31.284 1.00 77.31 289 LEU A O 1
ATOM 2335 N N . LEU A 1 290 ? 24.257 -41.323 -32.114 1.00 77.38 290 LEU A N 1
ATOM 2336 C CA . LEU A 1 290 ? 23.767 -41.996 -33.328 1.00 77.38 290 LEU A CA 1
ATOM 2337 C C . LEU A 1 290 ? 22.729 -43.091 -33.024 1.00 77.38 290 LEU A C 1
ATOM 2339 O O . LEU A 1 290 ? 21.772 -43.273 -33.774 1.00 77.38 290 LEU A O 1
ATOM 2343 N N . GLU A 1 291 ? 22.883 -43.789 -31.899 1.00 77.06 291 GLU A N 1
ATOM 2344 C CA . GLU A 1 291 ? 21.989 -44.866 -31.453 1.00 77.06 291 GLU A CA 1
ATOM 2345 C C . GLU A 1 291 ? 20.568 -44.378 -31.112 1.00 77.06 291 GLU A C 1
ATOM 2347 O O . GLU A 1 291 ? 19.618 -45.156 -31.187 1.00 77.06 291 GLU A O 1
ATOM 2352 N N . LEU A 1 292 ? 20.408 -43.089 -30.786 1.00 71.31 292 LEU A N 1
ATOM 2353 C CA . LEU A 1 292 ? 19.154 -42.479 -30.329 1.00 71.31 292 LEU A CA 1
ATOM 2354 C C . LEU A 1 292 ? 18.488 -41.577 -31.383 1.00 71.31 292 LEU A C 1
ATOM 2356 O O . LEU A 1 292 ? 17.413 -41.038 -31.134 1.00 71.31 292 LEU A O 1
ATOM 2360 N N . GLN A 1 293 ? 19.044 -41.450 -32.592 1.00 70.12 293 GLN A 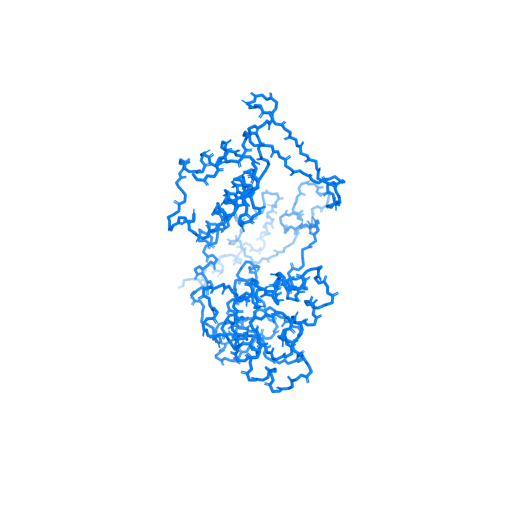N 1
ATOM 2361 C CA . GLN A 1 293 ? 18.422 -40.648 -33.662 1.00 70.12 293 GLN A CA 1
ATOM 2362 C C . GLN A 1 293 ? 17.056 -41.195 -34.109 1.00 70.12 293 GLN A C 1
ATOM 2364 O O . GLN A 1 293 ? 16.188 -40.449 -34.555 1.00 70.12 293 GLN A O 1
ATOM 2369 N N . LYS A 1 294 ? 16.829 -42.509 -33.974 1.00 68.12 294 LYS A N 1
ATOM 2370 C CA . LYS A 1 294 ? 15.553 -43.145 -34.349 1.00 68.12 294 LYS A CA 1
ATOM 2371 C C . LYS A 1 294 ? 14.393 -42.736 -33.442 1.00 68.12 294 LYS A C 1
ATOM 2373 O O . LYS A 1 294 ? 13.245 -42.797 -33.874 1.00 68.12 294 LYS A O 1
ATOM 2378 N N . THR A 1 295 ? 14.678 -42.338 -32.203 1.00 65.75 295 THR A N 1
ATOM 2379 C CA . THR A 1 295 ? 13.653 -41.955 -31.224 1.00 65.75 295 THR A CA 1
ATOM 2380 C C . THR A 1 295 ? 12.924 -40.673 -31.627 1.00 65.75 295 THR A C 1
ATOM 2382 O O . THR A 1 295 ? 11.710 -40.611 -31.461 1.00 65.75 295 THR A O 1
ATOM 2385 N N . ASP A 1 296 ? 13.613 -39.718 -32.259 1.00 63.41 296 ASP A N 1
ATOM 2386 C CA . ASP A 1 296 ? 13.003 -38.468 -32.738 1.00 63.41 296 ASP A CA 1
ATOM 2387 C C . ASP A 1 296 ? 11.950 -38.732 -33.832 1.00 63.41 296 ASP A C 1
ATOM 2389 O O . ASP A 1 296 ? 10.849 -38.183 -33.804 1.00 63.41 296 ASP A O 1
ATOM 2393 N N . ALA A 1 297 ? 12.232 -39.653 -34.761 1.00 64.88 297 ALA A N 1
ATOM 2394 C CA . ALA A 1 297 ? 11.287 -40.035 -35.816 1.00 64.88 297 ALA A CA 1
ATOM 2395 C C . ALA A 1 297 ? 10.039 -40.760 -35.271 1.00 64.88 297 ALA A C 1
ATOM 2397 O O . ALA A 1 297 ? 8.945 -40.614 -35.816 1.00 64.88 297 ALA A O 1
ATOM 2398 N N . ILE A 1 298 ? 10.183 -41.523 -34.180 1.00 64.88 298 ILE A N 1
ATOM 2399 C CA . ILE A 1 298 ? 9.056 -42.187 -33.504 1.00 64.88 298 ILE A CA 1
ATOM 2400 C C . ILE A 1 298 ? 8.138 -41.152 -32.844 1.00 64.88 298 ILE A C 1
ATOM 2402 O O . ILE A 1 298 ? 6.921 -41.313 -32.879 1.00 64.88 298 ILE A O 1
ATOM 2406 N N . VAL A 1 299 ? 8.697 -40.078 -32.277 1.00 64.75 299 VAL A N 1
ATOM 2407 C CA . VAL A 1 299 ? 7.916 -38.985 -31.679 1.00 64.75 299 VAL A CA 1
ATOM 2408 C C . VAL A 1 299 ? 7.062 -38.283 -32.739 1.00 64.75 299 VAL A C 1
ATOM 2410 O O . VAL A 1 299 ? 5.863 -38.125 -32.527 1.00 64.75 299 VAL A O 1
ATOM 2413 N N . VAL A 1 300 ? 7.624 -37.969 -33.913 1.00 62.19 300 VAL A N 1
ATOM 2414 C CA . VAL A 1 300 ? 6.880 -37.351 -35.032 1.00 62.19 300 VAL A CA 1
ATOM 2415 C C . VAL A 1 300 ? 5.742 -38.245 -35.538 1.00 62.19 300 VAL A C 1
ATOM 2417 O O . VAL A 1 300 ? 4.647 -37.750 -35.796 1.00 62.19 300 VAL A O 1
ATOM 2420 N N . ASN A 1 301 ? 5.953 -39.563 -35.614 1.00 62.78 301 ASN A N 1
ATOM 2421 C CA . ASN A 1 301 ? 4.905 -40.510 -36.014 1.00 62.78 301 ASN A CA 1
ATOM 2422 C C . ASN A 1 301 ? 3.727 -40.598 -35.030 1.00 62.78 301 ASN A C 1
ATOM 2424 O O . ASN A 1 301 ? 2.665 -41.051 -35.431 1.00 62.78 301 ASN A O 1
ATOM 2428 N N . ASN A 1 302 ? 3.888 -40.185 -33.769 1.00 63.03 302 ASN A N 1
ATOM 2429 C CA . ASN A 1 302 ? 2.792 -40.154 -32.792 1.00 63.03 302 ASN A CA 1
ATOM 2430 C C . ASN A 1 302 ? 1.983 -38.842 -32.831 1.00 63.03 302 ASN A C 1
ATOM 2432 O O . ASN A 1 302 ? 1.013 -38.705 -32.085 1.00 63.03 302 ASN A O 1
ATOM 2436 N N . PHE A 1 303 ? 2.391 -37.868 -33.653 1.00 58.34 303 PHE A N 1
ATOM 2437 C CA . PHE A 1 303 ? 1.666 -36.609 -33.866 1.00 58.34 303 PHE A CA 1
ATOM 2438 C C . PHE A 1 303 ? 0.752 -36.628 -35.105 1.00 58.34 303 PHE A C 1
ATOM 2440 O O . PHE A 1 303 ? -0.011 -35.677 -35.293 1.00 58.34 303 PHE A O 1
ATOM 2447 N N . LEU A 1 304 ? 0.826 -37.681 -35.928 1.00 47.19 304 LEU A N 1
ATOM 2448 C CA . LEU A 1 304 ? -0.037 -37.941 -37.089 1.00 47.19 304 LEU A CA 1
ATOM 2449 C C . LEU A 1 304 ? -1.057 -39.037 -36.767 1.00 47.19 304 LEU A C 1
ATOM 2451 O O . LEU A 1 304 ? -2.201 -38.912 -37.257 1.00 47.19 304 LEU A O 1
#

Foldseek 3Di:
DQPAQAQDPPRRDHSVRVVLVVLPDPVVDDPDQDDPVNLVVLVVQLVQAWAWAAPVNVDNPDIDTHHDPPHDDPVPHDNSSNVSSVVVVVVSVVVCCCVVVCLVVVLVPDDEQAQKAADPDPPLPALWIAGAPGRNHGPSPGADPDVSNRLSNSLVRCLVVFDDLVLLVVLLVCLVPPDPDSFVLLCVLQDPVNQVPADPLRNTPVSDDPVDPCCSPPGRCVPRRNRSSSSVSSCVPPHCVPPVPDDPDDDDDDPLNLLDPPDPDNDDDDDDECPCVVVDRPSDDDDDDPVCPVVNVVVVVVVD

pLDDT: mean 83.52, std 11.07, range [47.19, 97.69]